Protein 6WMD (pdb70)

Nearest PDB structures (foldseek):
  6wme-assembly1_A-3  TM=9.997E-01  e=4.427E-39  Homo sapiens
  4dxt-assembly1_A  TM=9.445E-01  e=7.390E-36  Homo sapiens
  6r15-assembly1_A  TM=9.661E-01  e=8.159E-31  Homo sapiens
  5ed8-assembly1_A  TM=8.140E-01  e=4.290E-32  Mus musculus
  5ywz-assembly1_A  TM=8.096E-01  e=8.181E-28  Mus musculus

B-factor: mean 30.27, std 17.12, range [12.22, 105.76]

Radius of gyration: 19.41 Å; Cα contacts (8 Å, |Δi|>4): 491; chains: 2; bounding box: 52×45×64 Å

Organism: Homo sapiens (NCBI:txid9606)

Sequence (213 aa):
GVTEEQVHHIVKQALQQRYSEDRIGLADYALESGGASVISTRCSETYETKTALLSSLFGIPLWYHSSQSPRVVILQPPDDVHPGNNCWAFQGPQGFAVVRLSARIRPTAVTLEHVPKALSSPNSTISSAPKDFAIFGFDEDLQQEGTLLGKFTYDQDGEPIQTFHFQAPTMATYQVVELRILTNWGHPEYTCIYRFRVHGEPAHPRTPYLVLLSYVNGLPPV

InterPro domains:
  IPR012919 SUN domain [PF07738] (582-714)
  IPR012919 SUN domain [PS51469] (555-7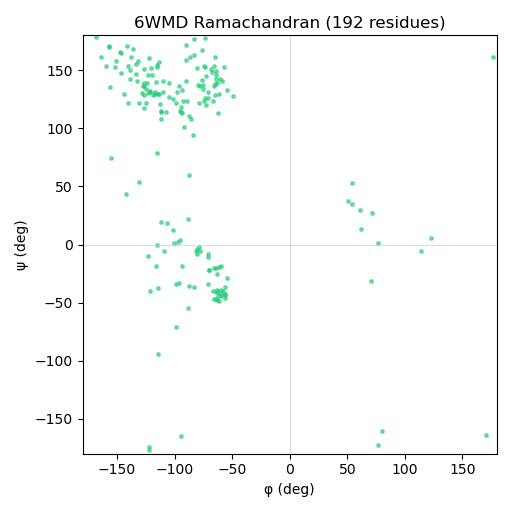16)
  IPR040994 SUN coiled coil domain 2 [PF18580] (481-538)
  IPR045119 SUN domain-containing protein 1-5 [PTHR12911] (1-715)

Secondary structure (DSSP, 8-state):
---HHHHHHHHHHHHHHHHTTTT----TT-GGGT-EE-GGGSPPPP--S-EEEEETTEEEEE----GGGGGSS---TT-SEEEESS-EEEEEEEEEEEEEEEEEEE---GGGSGGG--TTSB-EEEEEEESSSS-S--EEEEEEE--TTS-SEEEEE-SS--S--EEEEEEEE--BSS-SSEEEE-EEEEEEEE--/------EEEE-SSPPP-

Solvent-accessible surface area: 12333 Å² total; per-residue (Å²): 133,104,69,124,125,90,68,118,98,108,76,153,91,62,114,96,124,127,87,68,56,112,29,31,68,68,20,34,0,39,40,105,54,43,3,49,20,30,90,133,50,17,18,164,39,54,97,32,98,2,4,35,24,18,45,106,70,101,86,67,148,86,83,50,46,50,18,130,23,0,0,53,93,80,40,106,63,17,44,5,2,4,2,124,5,53,108,4,83,1,4,0,96,0,38,35,106,0,52,6,34,1,0,0,0,17,3,4,43,75,94,114,16,110,141,66,87,11,39,4,0,1,61,37,1,2,1,28,0,8,80,98,53,164,65,93,148,29,66,83,41,13,136,40,61,3,68,50,102,38,129,45,32,24,46,32,120,16,184,80,38,94,155,43,56,8,36,4,0,12,2,87,3,64,48,16,61,54,40,110,87,27,0,0,1,1,5,0,3,0,4,18,91,62,96,240,169,169,91,84,157,106,78,85,50,119,83,95,50,153,32,20,48

GO terms:
  GO:0005635 nuclear envelope (C, IDA)
  GO:0005521 lamin binding (F, IDA)
  GO:0034993 meiotic nuclear membrane microtubule tethering complex (C, IDA)
  GO:0090292 nuclear matrix anchoring at nuclear membrane (P, IDA)
  GO:0005635 nuclear envelope (C, EXP)
  GO:0005637 nuclear inner membrane (C, EXP)
  GO:0010008 endosome membrane (C, EXP)
  GO:0005515 protein binding (F, IPI)
  GO:0042802 identical protein binding (F, IPI)
  GO:0031965 nuclear membrane (C, IDA)
  GO:0140444 cytoskeleton-nuclear membrane anchor activity (F, IDA)
  GO:0008017 microtubule binding (F, TAS)
  GO:0005635 nuclear envelope (C, TAS)
  GO:0007052 mitotic spindle organization (P, TAS)
  GO:0007097 nuclear migration (P, TAS)

Foldseek 3Di:
DDDPVVVVVVVVVCVVCCVCLNHVFDFQCAVVLAKDWPQVQWADFDDDQDQWDDDPNHTDGHDAAGCNQQNYSDADPRSWTKHWAQKIKTKMQTRAKFQWWKKKFFHDALVRDVVSDDQLEFFKKWKWFDQDDPDDDTDTQDIDTDDNPDDRMDMGTRPDGDPRIGRMMMIIGDGTNHDNTIHTTRYMGIGGGGDD/DDDDDDDDDDDDDDDDD

Structure (mmCIF, N/CA/C/O backbone):
data_6WMD
#
_entry.id   6WMD
#
_cell.length_a   80.757
_cell.length_b   80.757
_cell.length_c   173.909
_cell.angle_alpha   90.000
_cell.angle_beta   90.000
_cell.angle_gamma   120.000
#
_symmetry.space_group_name_H-M   'P 63 2 2'
#
loop_
_entity.id
_entity.type
_entity.pdbx_description
1 polymer 'SUN domain-containing protein 2'
2 polymer Nesprin-4
3 non-polymer 'MAGNESIUM ION'
4 water water
#
loop_
_atom_site.group_PDB
_atom_site.id
_atom_site.type_symbol
_atom_site.label_atom_id
_atom_site.label_alt_id
_atom_site.label_comp_id
_atom_site.label_asym_id
_atom_site.label_entity_id
_atom_site.label_seq_id
_atom_site.pdbx_PDB_ins_code
_atom_site.Cartn_x
_atom_site.Cartn_y
_atom_site.Cartn_z
_atom_site.occupancy
_atom_site.B_iso_or_equiv
_atom_site.auth_seq_id
_atom_site.auth_comp_id
_atom_site.auth_asym_id
_atom_site.auth_atom_id
_atom_site.pdbx_PDB_model_num
ATOM 1 N N . GLY A 1 7 ? -2.59857 94.17031 -25.49219 1.000 61.77441 522 GLY A N 1
ATOM 2 C CA . GLY A 1 7 ? -2.95845 93.82354 -24.12957 1.000 59.32553 522 GLY A CA 1
ATOM 3 C C . GLY A 1 7 ? -3.08963 95.02325 -23.21076 1.000 55.48140 522 GLY A C 1
ATOM 4 O O . GLY A 1 7 ? -3.89233 95.92276 -23.45635 1.000 67.57468 522 GLY A O 1
ATOM 5 N N . VAL A 1 8 ? -2.29861 95.03308 -22.14231 1.000 47.91911 523 VAL A N 1
ATOM 6 C CA . VAL A 1 8 ? -2.30451 96.11820 -21.17209 1.000 42.53154 523 VAL A CA 1
ATOM 7 C C . VAL A 1 8 ? -0.95569 96.81585 -21.21085 1.000 51.83600 523 VAL A C 1
ATOM 8 O O . VAL A 1 8 ? 0.07002 96.21472 -21.54616 1.000 57.64661 523 VAL A O 1
ATOM 12 N N . THR A 1 9 ? -0.96071 98.09277 -20.85462 1.000 39.86569 524 THR A N 1
ATOM 13 C CA . THR A 1 9 ? 0.27381 98.85215 -20.77611 1.000 45.97141 524 THR A CA 1
ATOM 14 C C . THR A 1 9 ? 0.90921 98.68227 -19.39982 1.000 36.96518 524 THR A C 1
ATOM 15 O O . THR A 1 9 ? 0.25871 98.28057 -18.42993 1.000 34.38389 524 THR A O 1
ATOM 19 N N . GLU A 1 10 ? 2.20646 98.98861 -19.32865 1.000 39.50704 525 GLU A N 1
ATOM 20 C CA . GLU A 1 10 ? 2.90309 98.96792 -18.04624 1.000 40.78502 525 GLU A CA 1
ATOM 21 C C . GLU A 1 10 ? 2.23874 99.90340 -17.04570 1.000 34.90008 525 GLU A C 1
ATOM 22 O O . GLU A 1 10 ? 2.11031 99.56949 -15.86080 1.000 31.45465 525 GLU A O 1
ATOM 28 N N . GLU A 1 11 ? 1.80110 101.07556 -17.50842 1.000 38.04079 526 GLU A N 1
ATOM 29 C CA . GLU A 1 11 ? 1.12684 102.02054 -16.62497 1.000 36.19887 526 GLU A CA 1
ATOM 30 C C . GLU A 1 11 ? -0.15748 101.42609 -16.06582 1.000 33.86229 526 GLU A C 1
ATOM 31 O O . GLU A 1 11 ? -0.46770 101.60152 -14.87980 1.000 32.51401 526 GLU A O 1
ATOM 37 N N . GLN A 1 12 ? -0.91004 100.70645 -16.90222 1.000 34.34928 527 GLN A N 1
ATOM 38 C CA . GLN A 1 12 ? -2.12112 100.04340 -16.42885 1.000 35.70602 527 GLN A CA 1
ATOM 39 C C . GLN A 1 12 ? -1.80389 98.99115 -15.37220 1.000 30.55611 527 GLN A C 1
ATOM 40 O O . GLN A 1 12 ? -2.54144 98.85115 -14.38958 1.000 27.82924 527 GLN A O 1
ATOM 46 N N . VAL A 1 13 ? -0.71072 98.24086 -15.54797 1.000 28.74282 528 VAL A N 1
ATOM 47 C CA . VAL A 1 13 ? -0.33757 97.24545 -14.54053 1.000 26.12841 528 VAL A CA 1
ATOM 48 C C . VAL A 1 13 ? -0.02321 97.92064 -13.21275 1.000 24.61697 528 VAL A C 1
ATOM 49 O O . VAL A 1 13 ? -0.48837 97.48967 -12.15497 1.000 22.68605 528 VAL A O 1
ATOM 53 N N . HIS A 1 14 ? 0.78645 98.98170 -13.24475 1.000 25.93448 529 HIS A N 1
ATOM 54 C CA . HIS A 1 14 ? 1.12470 99.67431 -12.00390 1.000 28.34388 529 HIS A CA 1
ATOM 55 C C . HIS A 1 14 ? -0.12491 100.19979 -11.31861 1.000 26.77126 529 HIS A C 1
ATOM 56 O O . HIS A 1 14 ? -0.24037 100.13890 -10.08697 1.000 24.52732 529 HIS A O 1
ATOM 63 N N . HIS A 1 15 ? -1.07983 100.69983 -12.10744 1.000 27.01314 530 HIS A N 1
ATOM 64 C CA . HIS A 1 15 ? -2.32340 101.22022 -11.55329 1.000 26.49667 530 HIS A CA 1
ATOM 65 C C . HIS A 1 15 ? -3.12599 100.11600 -10.87233 1.000 25.51084 530 HIS A C 1
ATOM 66 O O . HIS A 1 15 ? -3.62314 100.29378 -9.75466 1.000 25.04629 530 HIS A O 1
ATOM 73 N N . ILE A 1 16 ? -3.27150 98.96638 -11.53914 1.000 23.88425 531 ILE A N 1
ATOM 74 C CA . ILE A 1 16 ? -4.01253 97.84530 -10.96234 1.000 22.48492 531 ILE A CA 1
ATOM 75 C C . ILE A 1 16 ? -3.37413 97.39856 -9.65062 1.000 20.46675 531 ILE A C 1
ATOM 76 O O . ILE A 1 16 ? -4.06162 97.15400 -8.65027 1.000 20.43155 531 ILE A O 1
ATOM 81 N N . VAL A 1 17 ? -2.04523 97.29172 -9.63806 1.000 19.51291 532 VAL A N 1
ATOM 82 C CA . VAL A 1 17 ? -1.33203 96.83716 -8.44779 1.000 18.54605 532 VAL A CA 1
ATOM 83 C C . VAL A 1 17 ? -1.48902 97.84177 -7.31416 1.000 19.44545 532 VAL A C 1
ATOM 84 O O . VAL A 1 17 ? -1.77896 97.46943 -6.16694 1.000 18.77040 532 VAL A O 1
ATOM 88 N N . LYS A 1 18 ? -1.28794 99.12882 -7.61865 1.000 19.13039 533 LYS A N 1
ATOM 89 C CA . LYS A 1 18 ? -1.41205 100.17541 -6.61088 1.000 20.15057 533 LYS A CA 1
ATOM 90 C C . LYS A 1 18 ? -2.78160 100.13742 -5.95306 1.000 23.76332 533 LYS A C 1
ATOM 91 O O . LYS A 1 18 ? -2.89527 100.19822 -4.72525 1.000 22.34574 533 LYS A O 1
ATOM 97 N N . GLN A 1 19 ? -3.83737 100.01673 -6.75594 1.000 20.05577 534 GLN A N 1
ATOM 98 C CA . GLN A 1 19 ? -5.18619 100.04122 -6.19989 1.000 20.66323 534 GLN A CA 1
ATOM 99 C C . GLN A 1 19 ? -5.50396 98.77972 -5.40675 1.000 20.96274 534 GLN A C 1
ATOM 100 O O . GLN A 1 19 ? -6.22215 98.84571 -4.39848 1.000 22.52085 534 GLN A O 1
ATOM 106 N N . ALA A 1 20 ? -4.97158 97.63089 -5.82109 1.000 18.06032 535 ALA A N 1
ATOM 107 C CA . ALA A 1 20 ? -5.18451 96.41508 -5.04623 1.000 17.67525 535 ALA A CA 1
ATOM 108 C C . ALA A 1 20 ? -4.49443 96.49821 -3.68920 1.000 17.29774 535 ALA A C 1
ATOM 109 O O . ALA A 1 20 ? -5.04387 96.04455 -2.67890 1.000 17.27763 535 ALA A O 1
ATOM 111 N N . LEU A 1 21 ? -3.28902 97.06697 -3.64593 1.000 17.37142 536 LEU A N 1
ATOM 112 C CA . LEU A 1 21 ? -2.59698 97.22279 -2.36972 1.000 16.34121 536 LEU A CA 1
ATOM 113 C C . LEU A 1 21 ? -3.25333 98.28780 -1.50005 1.000 19.80373 536 LEU A C 1
ATOM 114 O O . LEU A 1 21 ? -3.24731 98.16160 -0.26292 1.000 18.55672 536 LEU A O 1
ATOM 119 N N A GLN A 1 22 ? -3.79241 99.35221 -2.10696 0.542 18.82936 537 GLN A N 1
ATOM 120 N N B GLN A 1 22 ? -3.82996 99.32240 -2.11731 0.458 18.19105 537 GLN A N 1
ATOM 121 C CA A GLN A 1 22 ? -4.57384 100.31757 -1.33564 0.542 19.45355 537 GLN A CA 1
ATOM 122 C CA B GLN A 1 22 ? -4.55317 100.33242 -1.35100 0.458 19.85316 537 GLN A CA 1
ATOM 123 C C A GLN A 1 22 ? -5.71636 99.61803 -0.62165 0.542 21.32219 537 GLN A C 1
ATOM 124 C C B GLN A 1 22 ? -5.77959 99.72919 -0.66993 0.458 24.58903 537 GLN A C 1
ATOM 125 O O A GLN A 1 22 ? -5.88717 99.74993 0.59964 0.542 17.79065 537 GLN A O 1
ATOM 126 O O B GLN A 1 22 ? -6.05819 100.02571 0.49948 0.458 25.69846 537 GLN A O 1
ATOM 137 N N . ARG A 1 23 ? -6.50729 98.85495 -1.37267 1.000 19.00018 538 ARG A N 1
ATOM 138 C CA . ARG A 1 23 ? -7.64238 98.17218 -0.76650 1.000 20.49414 538 ARG A CA 1
ATOM 139 C C . ARG A 1 23 ? -7.17981 97.19955 0.31577 1.000 18.04386 538 ARG A C 1
ATOM 140 O O . ARG A 1 23 ? -7.77896 97.12690 1.39946 1.000 19.15958 538 ARG A O 1
ATOM 148 N N . TYR A 1 24 ? -6.10005 96.45910 0.04935 1.000 16.07987 539 TYR A N 1
ATOM 149 C CA . TYR A 1 24 ? -5.55453 95.53718 1.04112 1.000 14.50595 539 TYR A CA 1
ATOM 150 C C . TYR A 1 24 ? -5.22874 96.26798 2.33486 1.000 16.16886 539 TYR A C 1
ATOM 151 O O . TYR A 1 24 ? -5.56758 95.79142 3.43298 1.000 15.91854 539 TYR A O 1
ATOM 160 N N . SER A 1 25 ? -4.61897 97.45607 2.22164 1.000 15.52487 540 SER A N 1
ATOM 161 C CA . SER A 1 25 ? -4.20733 98.22192 3.39104 1.000 15.81425 540 SER A CA 1
ATOM 162 C C . SER A 1 25 ? -5.37879 98.78881 4.17419 1.000 17.12945 540 SER A C 1
ATOM 163 O O . SER A 1 25 ? -5.20614 99.11184 5.35370 1.000 19.57080 540 SER A O 1
ATOM 166 N N . GLU A 1 26 ? -6.54785 98.94400 3.55229 1.000 15.42561 541 GLU A N 1
ATOM 167 C CA . GLU A 1 26 ? -7.72068 99.50880 4.22785 1.000 15.33420 541 GLU A CA 1
ATOM 168 C C . GLU A 1 26 ? -8.50965 98.40695 4.93910 1.000 14.01703 541 GLU A C 1
ATOM 169 O O . GLU A 1 26 ? -9.67352 98.15239 4.66010 1.000 14.48758 541 GLU A O 1
ATOM 175 N N . ASP A 1 27 ? -7.83798 97.72982 5.87508 1.000 15.60304 542 ASP A N 1
ATOM 176 C CA . ASP A 1 27 ? -8.47315 96.65077 6.62992 1.000 14.37149 542 ASP A CA 1
ATOM 177 C C . ASP A 1 27 ? -9.06120 95.61556 5.67339 1.000 14.22721 542 ASP A C 1
ATOM 178 O O . ASP A 1 27 ? -10.11771 95.04082 5.93035 1.000 15.10584 542 ASP A O 1
ATOM 183 N N . ARG A 1 28 ? -8.36876 95.40896 4.54510 1.000 14.16041 543 ARG A N 1
ATOM 184 C CA . ARG A 1 28 ? -8.67538 94.43951 3.48940 1.000 14.51143 543 ARG A CA 1
ATOM 185 C C . ARG A 1 28 ? -9.90330 94.73964 2.63940 1.000 16.34779 543 ARG A C 1
ATOM 186 O O . ARG A 1 28 ? -9.91719 94.36734 1.45636 1.000 17.56411 543 ARG A O 1
ATOM 194 N N . ILE A 1 29 ? -10.92257 95.38285 3.21480 1.000 14.89539 544 ILE A N 1
ATOM 195 C CA . ILE A 1 29 ? -12.22383 95.52361 2.56523 1.000 16.296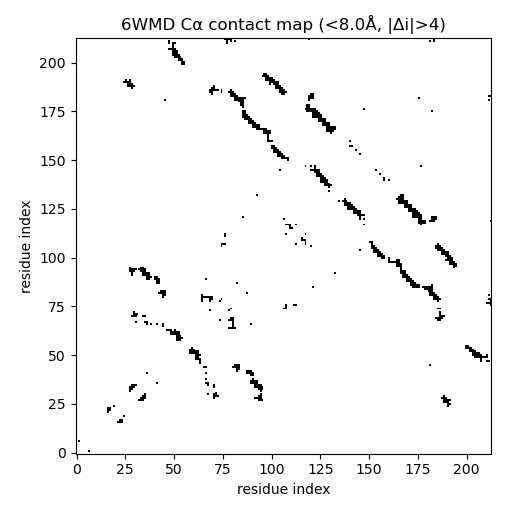70 544 ILE A CA 1
ATOM 196 C C . ILE A 1 29 ? -12.67305 96.96563 2.39599 1.000 16.99885 544 ILE A C 1
ATOM 197 O O . ILE A 1 29 ? -13.68145 97.20333 1.71028 1.000 17.54582 544 ILE A O 1
ATOM 202 N N . GLY A 1 30 ? -11.99783 97.93545 3.00507 1.000 15.83075 545 GLY A N 1
ATOM 203 C CA . GLY A 1 30 ? -12.31757 99.32498 2.72020 1.000 16.36333 545 GLY A CA 1
ATOM 204 C C . GLY A 1 30 ? -13.63141 99.82538 3.27693 1.000 14.87735 545 GLY A C 1
ATOM 205 O O . GLY A 1 30 ? -14.22209 100.74720 2.70016 1.000 18.59480 545 GLY A O 1
ATOM 206 N N . LEU A 1 31 ? -14.11109 99.24364 4.37924 1.000 15.97951 546 LEU A N 1
ATOM 207 C CA . LEU A 1 31 ? -15.35606 99.65574 5.02161 1.000 15.47652 546 LEU A CA 1
ATOM 208 C C . LEU A 1 31 ? -15.09364 99.92360 6.49522 1.000 16.25454 546 LEU A C 1
ATOM 209 O O . LEU A 1 31 ? -14.42973 99.12476 7.16516 1.000 17.67691 546 LEU A O 1
ATOM 214 N N . ALA A 1 32 ? -15.64523 101.01816 7.01166 1.000 15.78016 547 ALA A N 1
ATOM 215 C CA . ALA A 1 32 ? -15.49929 101.30169 8.43381 1.000 14.73167 547 ALA A CA 1
ATOM 216 C C . ALA A 1 32 ? -16.18228 100.22146 9.25939 1.000 14.85152 547 ALA A C 1
ATOM 217 O O . ALA A 1 32 ? -17.23353 99.69207 8.87765 1.000 15.34764 547 ALA A O 1
ATOM 219 N N . ASP A 1 33 ? -15.55858 99.87591 10.38303 1.000 13.69404 548 ASP A N 1
ATOM 220 C CA . ASP A 1 33 ? -16.03412 98.80191 11.24953 1.000 13.82995 548 ASP A CA 1
ATOM 221 C C . ASP A 1 33 ? -16.52305 99.40136 12.56429 1.000 15.63954 548 ASP A C 1
ATOM 222 O O . ASP A 1 33 ? -15.71317 99.80971 13.41353 1.000 17.77238 548 ASP A O 1
ATOM 227 N N . TYR A 1 34 ? -17.84788 99.39684 12.75596 1.000 13.63508 549 TYR A N 1
ATOM 228 C CA . TYR A 1 34 ? -18.44954 99.92946 13.97441 1.000 15.07681 549 TYR A CA 1
ATOM 229 C C . TYR A 1 34 ? -18.38677 98.94238 15.13116 1.000 15.57623 549 TYR A C 1
ATOM 230 O O . TYR A 1 34 ? -18.77630 99.29081 16.25288 1.000 16.95959 549 TYR A O 1
ATOM 239 N N . ALA A 1 35 ? -17.89043 97.73144 14.88958 1.000 13.74744 550 ALA A N 1
ATOM 240 C CA . ALA A 1 35 ? -17.66111 96.75515 15.94590 1.000 13.70942 550 ALA A CA 1
ATOM 241 C C . ALA A 1 35 ? -16.20195 96.68270 16.38428 1.000 15.53763 550 ALA A C 1
ATOM 242 O O . ALA A 1 35 ? -15.88845 95.90367 17.28842 1.000 17.75482 550 ALA A O 1
ATOM 244 N N . LEU A 1 36 ? -15.31278 97.49186 15.80950 1.000 15.09481 551 LEU A N 1
ATOM 245 C CA . LEU A 1 36 ? -13.90930 97.44750 16.20920 1.000 14.79864 551 LEU A CA 1
ATOM 246 C C . LEU A 1 36 ? -13.73703 98.03694 17.61128 1.000 15.75225 551 LEU A C 1
ATOM 247 O O . LEU A 1 36 ? -14.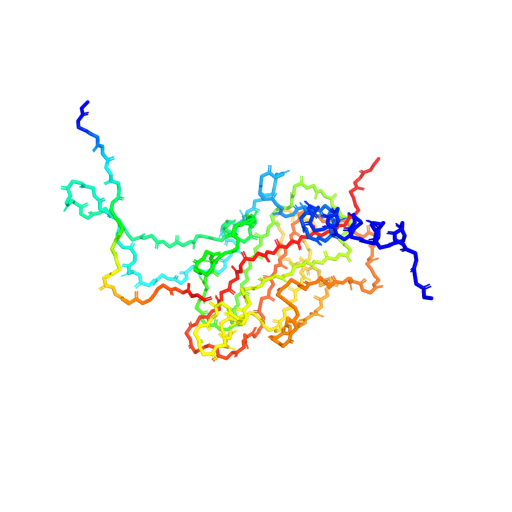13886 99.17959 17.87831 1.000 15.95895 551 LEU A O 1
ATOM 252 N N . GLU A 1 37 ? -13.11012 97.26150 18.50581 1.000 14.86001 552 GLU A N 1
ATOM 253 C CA . GLU A 1 37 ? -13.01718 97.68284 19.90445 1.000 14.86575 552 GLU A CA 1
ATOM 254 C C . GLU A 1 37 ? -12.22627 98.97803 20.05681 1.000 15.46653 552 GLU A C 1
ATOM 255 O O . GLU A 1 37 ? -12.64154 99.88534 20.79336 1.000 16.77515 552 GLU A O 1
ATOM 261 N N . SER A 1 38 ? -11.09057 99.09761 19.36533 1.000 15.59044 553 SER A N 1
ATOM 262 C CA . SER A 1 38 ? -10.28760 100.30898 19.49368 1.000 14.73969 553 SER A CA 1
ATOM 263 C C . SER A 1 38 ? -11.01719 101.55524 19.00297 1.000 14.67530 553 SER A C 1
ATOM 264 O O . SER A 1 38 ? -10.71487 102.66137 19.46826 1.000 16.51513 553 SER A O 1
ATOM 267 N N . GLY A 1 39 ? -11.98114 101.40209 18.09357 1.000 15.38321 554 GLY A N 1
ATOM 268 C CA . GLY A 1 39 ? -12.78770 102.51905 17.62913 1.000 16.22969 554 GLY A CA 1
ATOM 269 C C . GLY A 1 39 ? -13.93581 102.90204 18.53862 1.000 16.13590 554 GLY A C 1
ATOM 270 O O . GLY A 1 39 ? -14.62851 103.88358 18.25351 1.000 17.33333 554 GLY A O 1
ATOM 271 N N . GLY A 1 40 ? -14.17054 102.12792 19.59911 1.000 16.26466 555 GLY A N 1
ATOM 272 C CA . GLY A 1 40 ? -15.20844 102.45355 20.55920 1.000 16.34428 555 GLY A CA 1
ATOM 273 C C . GLY A 1 40 ? -16.27950 101.40156 20.79091 1.000 14.56948 555 GLY A C 1
ATOM 274 O O . GLY A 1 40 ? -17.24229 101.67510 21.51169 1.000 17.17821 555 GLY A O 1
ATOM 275 N N . ALA A 1 41 ? -16.14470 100.21750 20.19201 1.000 15.98147 556 ALA A N 1
ATOM 276 C CA . ALA A 1 41 ? -17.10489 99.13827 20.40301 1.000 15.91920 556 ALA A CA 1
ATOM 277 C C . ALA A 1 41 ? -16.68857 98.27464 21.58992 1.000 16.19305 556 ALA A C 1
ATOM 278 O O . ALA A 1 41 ? -15.52204 98.24520 21.98640 1.000 18.58125 556 ALA A O 1
ATOM 280 N N . SER A 1 42 ? -17.65724 97.55724 22.15939 1.000 18.10693 557 SER A N 1
ATOM 281 C CA . SER A 1 42 ? -17.31858 96.65286 23.24980 1.000 19.73536 557 SER A CA 1
ATOM 282 C C . SER A 1 42 ? -18.29016 95.48347 23.29512 1.000 20.45311 557 SER A C 1
ATOM 283 O O . SER A 1 42 ? -19.43737 95.59088 22.86533 1.000 21.94773 557 SER A O 1
ATOM 286 N N . VAL A 1 43 ? -17.81295 94.36320 23.81437 1.000 20.34796 558 VAL A N 1
ATOM 287 C CA . VAL A 1 43 ? -18.66940 93.21005 24.05485 1.000 22.47696 558 VAL A CA 1
ATOM 288 C C . VAL A 1 43 ? -19.51445 93.47698 25.29404 1.000 23.21939 558 VAL A C 1
ATOM 289 O O . VAL A 1 43 ? -19.04789 94.07578 26.27346 1.000 25.10343 558 VAL A O 1
ATOM 293 N N . ILE A 1 44 ? -20.77227 93.04675 25.26333 1.000 20.22643 559 ILE A N 1
ATOM 294 C CA . ILE A 1 44 ? -21.59964 93.03796 26.46746 1.000 22.75624 559 ILE A CA 1
ATOM 295 C C . ILE A 1 44 ? -21.42673 91.65815 27.09907 1.000 26.23102 559 ILE A C 1
ATOM 296 O O . ILE A 1 44 ? -22.02896 90.67477 26.65668 1.000 24.57858 559 ILE A O 1
ATOM 301 N N . SER A 1 45 ? -20.58520 91.59480 28.14020 1.000 27.25866 560 SER A N 1
ATOM 302 C CA . SER A 1 45 ? -20.05928 90.31946 28.62736 1.000 31.69588 560 SER A CA 1
ATOM 303 C C . SER A 1 45 ? -21.16845 89.37982 29.08219 1.000 33.22531 560 SER A C 1
ATOM 304 O O . SER A 1 45 ? -21.13066 88.17784 28.78881 1.000 32.68835 560 SER A O 1
ATOM 307 N N . THR A 1 46 ? -22.16688 89.90600 29.79245 1.000 29.96980 561 THR A N 1
ATOM 308 C CA . THR A 1 46 ? -23.23760 89.05905 30.30479 1.000 31.61451 561 THR A CA 1
ATOM 309 C C . THR A 1 46 ? -24.17091 88.55121 29.21616 1.000 28.77433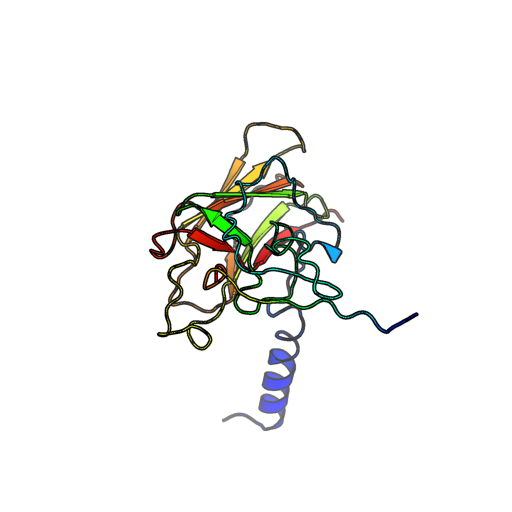 561 THR A C 1
ATOM 310 O O . THR A 1 46 ? -25.03255 87.71373 29.50710 1.000 32.84770 561 THR A O 1
ATOM 314 N N . ARG A 1 47 ? -24.03219 89.03137 27.98159 1.000 25.54030 562 ARG A N 1
ATOM 315 C CA . ARG A 1 47 ? -24.93544 88.66216 26.90096 1.000 28.61411 562 ARG A CA 1
ATOM 316 C C . ARG A 1 47 ? -24.24949 87.80692 25.84496 1.000 29.83879 562 ARG A C 1
ATOM 317 O O . ARG A 1 47 ? -24.74079 87.70375 24.71590 1.000 35.25940 562 ARG A O 1
ATOM 325 N N . CYS A 1 48 ? -23.12930 87.18736 26.19820 1.000 24.42145 563 CYS A N 1
ATOM 326 C CA . CYS A 1 48 ? -22.37628 86.31448 25.31494 1.000 22.86380 563 CYS A CA 1
ATOM 327 C C . CYS A 1 48 ? -22.44231 84.89358 25.86230 1.000 25.63364 563 CYS A C 1
ATOM 328 O O . CYS A 1 48 ? -22.67064 84.67770 27.05405 1.000 28.31268 563 CYS A O 1
ATOM 331 N N . SER A 1 49 ? -22.24063 83.91933 24.97959 1.000 24.79893 564 SER A N 1
ATOM 332 C CA . SER A 1 49 ? -22.09773 82.53468 25.40732 1.000 23.66379 564 SER A CA 1
ATOM 333 C C . SER A 1 49 ? -20.94614 82.39758 26.39762 1.000 23.82747 564 SER A C 1
ATOM 334 O O . SER A 1 49 ? -19.98340 83.17173 26.36901 1.000 24.34394 564 SER A O 1
ATOM 337 N N . GLU A 1 50 ? -21.04000 81.38951 27.26432 1.000 24.50089 565 GLU A N 1
ATOM 338 C CA . GLU A 1 50 ? -19.90717 81.04240 28.11382 1.000 26.65241 565 GLU A CA 1
ATOM 339 C C . GLU A 1 50 ? -18.70324 80.69112 27.24835 1.000 27.68537 565 GLU A C 1
ATOM 340 O O . GLU A 1 50 ? -18.83379 80.04105 26.20724 1.000 26.34722 565 GLU A O 1
ATOM 346 N N . THR A 1 51 ? -17.52327 81.11893 27.68382 1.000 25.96746 566 THR A N 1
ATOM 347 C CA . THR A 1 51 ? -16.30088 80.79241 26.96694 1.000 24.59683 566 THR A CA 1
ATOM 348 C C . THR A 1 51 ? -15.91659 79.34267 27.23159 1.000 23.95044 566 THR A C 1
ATOM 349 O O . THR A 1 51 ? -15.93876 78.87651 28.37192 1.000 27.53614 566 THR A O 1
ATOM 353 N N . TYR A 1 52 ? -15.57336 78.62896 26.16369 1.000 25.09326 567 TYR A N 1
ATOM 354 C CA . TYR A 1 52 ? -15.04000 77.27833 26.28752 1.000 27.12790 567 TYR A CA 1
ATOM 355 C C . TYR A 1 52 ? -13.61325 77.38162 26.82033 1.000 31.66531 567 TYR A C 1
ATOM 356 O O . TYR A 1 52 ? -12.76252 78.01023 26.18426 1.000 55.44417 567 TYR A O 1
ATOM 365 N N . GLU A 1 53 ? -13.33256 76.79282 27.96984 1.000 45.08893 568 GLU A N 1
ATOM 366 C CA . GLU A 1 53 ? -11.98084 76.83587 28.51399 1.000 50.09318 568 GLU A CA 1
ATOM 367 C C . GLU A 1 53 ? -11.37719 75.44102 28.54225 1.000 41.85029 568 GLU A C 1
ATOM 368 O O . GLU A 1 53 ? -12.00692 74.49507 29.02267 1.000 37.99414 568 GLU A O 1
ATOM 374 N N . THR A 1 54 ? -10.16818 75.32190 27.99423 1.000 49.98170 569 THR A N 1
ATOM 375 C CA . THR A 1 54 ? -9.47913 74.04686 27.87402 1.000 49.42561 569 THR A CA 1
ATOM 376 C C . THR A 1 54 ? -8.54833 73.76183 29.04176 1.000 46.75868 569 THR A C 1
ATOM 377 O O . THR A 1 54 ? -8.16743 72.60273 29.23775 1.000 47.37465 569 THR A O 1
ATOM 381 N N . LYS A 1 55 ? -8.16766 74.78431 29.80570 1.000 36.21106 570 LYS A N 1
ATOM 382 C CA . LYS A 1 55 ? -7.17805 74.64293 30.87168 1.000 29.79146 570 LYS A CA 1
ATOM 383 C C . LYS A 1 55 ? -5.88427 74.02605 30.34526 1.000 31.53545 570 LYS A C 1
ATOM 384 O O . LYS A 1 55 ? -5.37389 73.03495 30.87401 1.000 36.37008 570 LYS A O 1
ATOM 390 N N . THR A 1 56 ? -5.34653 74.62250 29.28428 1.000 28.38151 571 THR A N 1
ATOM 391 C CA . THR A 1 56 ? -4.09748 74.11787 28.73000 1.000 30.62291 571 THR A CA 1
ATOM 392 C C . THR A 1 56 ? -2.97287 75.14106 28.69194 1.000 25.20456 571 THR A C 1
ATOM 393 O O . THR A 1 56 ? -1.83001 74.79006 28.98451 1.000 26.69155 571 THR A O 1
ATOM 397 N N . ALA A 1 57 ? -3.26101 76.39829 28.35966 1.000 26.93688 572 ALA A N 1
ATOM 398 C CA . ALA A 1 57 ? -2.21271 77.40960 28.19865 1.000 25.18311 572 ALA A CA 1
ATOM 399 C C . ALA A 1 57 ? -1.88618 77.98601 29.57078 1.000 25.26890 572 ALA A C 1
ATOM 400 O O . ALA A 1 57 ? -2.52565 78.92792 30.04299 1.000 30.08676 572 ALA A O 1
ATOM 402 N N . LEU A 1 58 ? -0.87175 77.41847 30.22054 1.000 25.97358 573 LEU A N 1
ATOM 403 C CA . LEU A 1 58 ? -0.52133 77.79512 31.58514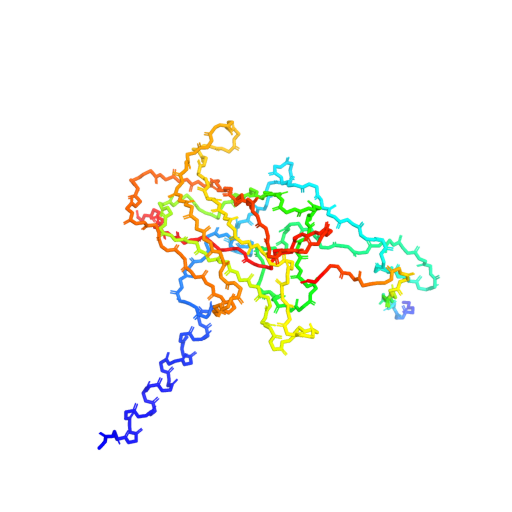 1.000 27.41974 573 LEU A CA 1
ATOM 404 C C . LEU A 1 58 ? 0.54159 78.88714 31.55554 1.000 30.52523 573 LEU A C 1
ATOM 405 O O . LEU A 1 58 ? 1.60888 78.70792 30.95695 1.000 29.96698 573 LEU A O 1
ATOM 410 N N . LEU A 1 59 ? 0.25109 80.01518 32.19709 1.000 28.98909 574 LEU A N 1
ATOM 411 C CA . LEU A 1 59 ? 1.22013 81.08819 32.35125 1.000 29.01901 574 LEU A CA 1
ATOM 412 C C . LEU A 1 59 ? 1.89844 80.95474 33.70369 1.000 29.31269 574 LEU A C 1
ATOM 413 O O . LEU A 1 59 ? 1.24405 80.68198 34.71390 1.000 31.31848 574 LEU A O 1
ATOM 418 N N . SER A 1 60 ? 3.21335 81.13316 33.71556 1.000 29.81182 575 SER A N 1
ATOM 419 C CA A SER A 1 60 ? 3.97770 81.03203 34.94629 0.559 33.17419 575 SER A CA 1
ATOM 420 C CA B SER A 1 60 ? 4.00528 81.00906 34.92849 0.441 33.37480 575 SER A CA 1
ATOM 421 C C . SER A 1 60 ? 4.98349 82.16974 35.02044 1.000 32.77293 575 SER A C 1
ATOM 422 O O . SER A 1 60 ? 5.33631 82.79094 34.01558 1.000 34.94109 575 SER A O 1
ATOM 427 N N . LEU A 1 61 ? 5.42131 82.44845 36.24951 1.000 37.84197 576 LEU A N 1
ATOM 428 C CA . LEU A 1 61 ? 6.39278 83.49596 36.52330 1.000 47.45665 576 LEU A CA 1
ATOM 429 C C . LEU A 1 61 ? 7.29068 83.01344 37.65039 1.000 42.59372 576 LEU A C 1
ATOM 430 O O . LEU A 1 61 ? 6.79450 82.54717 38.68029 1.000 44.53133 576 LEU A O 1
ATOM 435 N N . PHE A 1 62 ? 8.60605 83.09996 37.44182 1.000 47.35191 577 PHE A N 1
ATOM 436 C CA . PHE A 1 62 ? 9.59157 82.60033 38.40761 1.000 53.68485 577 PHE A CA 1
ATOM 437 C C . PHE A 1 62 ? 9.28693 81.16407 38.82904 1.000 55.95859 577 PHE A C 1
ATOM 438 O O . PHE A 1 62 ? 9.45828 80.78349 39.98802 1.000 60.67898 577 PHE A O 1
ATOM 446 N N . GLY A 1 63 ? 8.81263 80.36219 37.87876 1.000 57.44266 578 GLY A N 1
ATOM 447 C CA . GLY A 1 63 ? 8.44850 78.99061 38.15458 1.000 51.66885 578 GLY A CA 1
ATOM 448 C C . GLY A 1 63 ? 7.12636 78.79904 38.86532 1.000 51.07344 578 GLY A C 1
ATOM 449 O O . GLY A 1 63 ? 6.75890 77.65217 39.14907 1.000 59.70103 578 GLY A O 1
ATOM 450 N N . ILE A 1 64 ? 6.39840 79.87002 39.15853 1.000 46.36716 579 ILE A N 1
ATOM 451 C CA . ILE A 1 64 ? 5.12316 79.78201 39.86635 1.000 44.08420 579 ILE A CA 1
ATOM 452 C C . ILE A 1 64 ? 4.00866 79.74437 38.82622 1.000 38.60182 579 ILE A C 1
ATOM 453 O O . ILE A 1 64 ? 3.85716 80.71127 38.06587 1.000 39.24942 579 ILE A O 1
ATOM 458 N N . PRO A 1 65 ? 3.20961 78.67913 38.76525 1.000 40.64372 580 PRO A N 1
ATOM 459 C CA . PRO A 1 65 ? 2.03280 78.68838 37.88598 1.000 38.59232 580 PRO A CA 1
ATOM 460 C C . PRO A 1 65 ? 1.02757 79.73283 38.34984 1.000 39.68421 580 PRO A C 1
ATOM 461 O O . PRO A 1 65 ? 0.64858 79.77363 39.52194 1.000 43.47891 580 PRO A O 1
ATOM 465 N N . LEU A 1 66 ? 0.59878 80.58448 37.41829 1.000 35.92163 581 LEU A N 1
ATOM 466 C CA . LEU A 1 66 ? -0.30901 81.68409 37.72803 1.000 36.83184 581 LEU A CA 1
ATOM 467 C C . LEU A 1 66 ? -1.75255 81.34338 37.37532 1.000 37.56817 581 LEU A C 1
ATOM 468 O O . LEU A 1 66 ? -2.58630 81.15551 38.26828 1.000 39.52408 581 LEU A O 1
ATOM 473 N N . TRP A 1 67 ? -2.06575 81.28370 36.08301 1.000 33.03222 582 TRP A N 1
ATOM 474 C CA . TRP A 1 67 ? -3.40887 80.92503 35.64845 1.000 30.73212 582 TRP A CA 1
ATOM 475 C C . TRP A 1 67 ? -3.33742 80.39604 34.22638 1.000 32.26247 582 TRP A C 1
ATOM 476 O O . TRP A 1 67 ? -2.30356 80.47908 33.55838 1.000 30.53285 582 TRP A O 1
ATOM 487 N N . TYR A 1 68 ? -4.46384 79.86015 33.76777 1.000 31.72777 583 TYR A N 1
ATOM 488 C CA . TYR A 1 68 ? -4.60254 79.41962 32.38952 1.000 31.13388 583 TYR A CA 1
ATOM 489 C C . TYR A 1 68 ? -5.12888 80.56482 31.54193 1.000 35.01637 583 TYR A C 1
ATOM 490 O O . TYR A 1 68 ? -5.98456 81.33711 31.98013 1.000 38.87182 583 TYR A O 1
ATOM 499 N N . HIS A 1 69 ? -4.60323 80.68113 30.33264 1.000 28.22890 584 HIS A N 1
ATOM 500 C CA . HIS A 1 69 ? -4.98907 81.75816 29.43528 1.000 28.54238 584 HIS A CA 1
ATOM 501 C C . HIS A 1 69 ? -5.97139 81.24831 28.38823 1.000 30.33317 584 HIS A C 1
ATOM 502 O O . HIS A 1 69 ? -5.69694 80.26203 27.69678 1.000 35.61430 584 HIS A O 1
ATOM 509 N N . SER A 1 70 ? -7.12212 81.91288 28.29260 1.000 29.28178 585 SER A N 1
ATOM 510 C CA A SER A 1 70 ? -8.05803 81.69697 27.20246 0.419 30.78070 585 SER A CA 1
ATOM 511 C CA B SER A 1 70 ? -8.08941 81.69281 27.22616 0.581 30.13201 585 SER A CA 1
ATOM 512 C C . SER A 1 70 ? -8.52248 83.04993 26.69320 1.000 28.66109 585 SER A C 1
ATOM 513 O O . SER A 1 70 ? -8.54781 84.03682 27.43249 1.000 30.50381 585 SER A O 1
ATOM 518 N N . GLN A 1 71 ? -8.86705 83.09270 25.41190 1.000 26.26473 586 GLN A N 1
ATOM 519 C CA . GLN A 1 71 ? -9.32830 84.33184 24.80783 1.000 25.05402 586 GLN A CA 1
ATOM 520 C C . GLN A 1 71 ? -10.77529 84.59266 25.20146 1.000 24.50086 586 GLN A C 1
ATOM 521 O O . GLN A 1 71 ? -11.60830 83.68280 25.19317 1.000 26.28259 586 GLN A O 1
ATOM 527 N N . SER A 1 72 ? -11.07212 85.83410 25.55540 1.000 23.72661 587 SER A N 1
ATOM 528 C CA . SER A 1 72 ? -12.43465 86.25283 25.84883 1.000 23.05507 587 SER A CA 1
ATOM 529 C C . SER A 1 72 ? -13.11101 86.74319 24.57450 1.000 20.38298 587 SER A C 1
ATOM 530 O O . SER A 1 72 ? -12.47320 86.84225 23.51975 1.000 19.96588 587 SER A O 1
ATOM 533 N N . PRO A 1 73 ? -14.42268 87.02029 24.60733 1.000 20.52939 588 PRO A N 1
ATOM 534 C CA . PRO A 1 73 ? -15.08885 87.48428 23.37789 1.000 20.42766 588 PRO A CA 1
ATOM 535 C C . PRO A 1 73 ? -14.51292 88.76734 22.79961 1.000 19.21161 588 PRO A C 1
ATOM 536 O O . PRO A 1 73 ? -14.73235 89.02629 21.60812 1.000 20.19593 588 PRO A O 1
ATOM 540 N N . ARG A 1 74 ? -13.76861 89.55793 23.58835 1.000 21.16969 589 ARG A N 1
ATOM 541 C CA . ARG A 1 74 ? -13.17590 90.80193 23.08507 1.000 19.80488 589 ARG A CA 1
ATOM 542 C C . ARG A 1 74 ? -12.34062 90.57190 21.83557 1.000 18.65386 589 ARG A C 1
ATOM 543 O O . ARG A 1 74 ? -12.21260 91.47807 20.99610 1.000 18.34586 589 ARG A O 1
ATOM 551 N N . VAL A 1 75 ? -11.75218 89.38047 21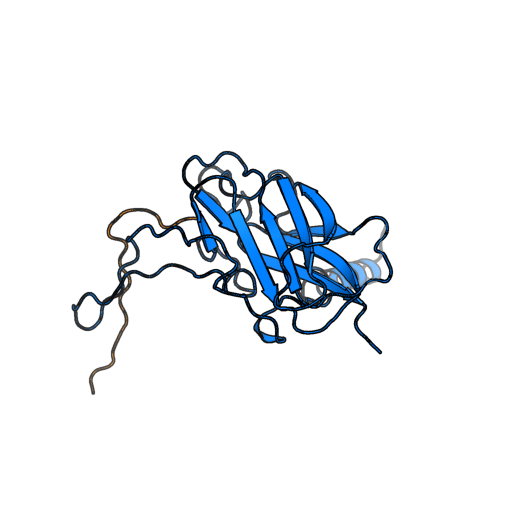.69052 1.000 16.03378 590 VAL A N 1
ATOM 552 C CA A VAL A 1 75 ? -10.83392 89.15939 20.57439 0.725 16.45577 590 VAL A CA 1
ATOM 553 C CA B VAL A 1 75 ? -10.83567 89.13173 20.58241 0.275 16.49383 590 VAL A CA 1
ATOM 554 C C . VAL A 1 75 ? -11.54038 89.22319 19.23128 1.000 15.82273 590 VAL A C 1
ATOM 555 O O . VAL A 1 75 ? -10.90104 89.52601 18.21653 1.000 17.22448 590 VAL A O 1
ATOM 562 N N . ILE A 1 76 ? -12.85218 88.96644 19.18570 1.000 16.71021 591 ILE A N 1
ATOM 563 C CA . ILE A 1 76 ? -13.56962 89.03901 17.90707 1.000 14.09329 591 ILE A CA 1
ATOM 564 C C . ILE A 1 76 ? -13.72270 90.46775 17.41135 1.000 15.31466 591 ILE A C 1
ATOM 565 O O . ILE A 1 76 ? -14.13056 90.67925 16.26130 1.000 14.65485 591 ILE A O 1
ATOM 570 N N . LEU A 1 77 ? -13.41120 91.45150 18.24830 1.000 14.81352 592 LEU A N 1
ATOM 571 C CA . LEU A 1 77 ? -13.47510 92.86522 17.89831 1.000 14.78731 592 LEU A CA 1
ATOM 572 C C . LEU A 1 77 ? -12.08500 93.45718 17.71503 1.000 14.27930 592 LEU A C 1
ATOM 573 O O . LEU A 1 77 ? -11.91657 94.67891 17.80030 1.000 15.14831 592 LEU A O 1
ATOM 578 N N . GLN A 1 78 ? -11.07241 92.60216 17.51907 1.000 15.47913 593 GLN A N 1
ATOM 579 C CA . GLN A 1 78 ? -9.68320 93.01012 17.40749 1.000 17.21858 593 GLN A CA 1
ATOM 580 C C . GLN A 1 78 ? -9.10939 92.47398 16.10133 1.000 17.53916 593 GLN A C 1
ATOM 581 O O . GLN A 1 78 ? -9.54878 91.43297 15.61023 1.000 18.91237 593 GLN A O 1
ATOM 587 N N A PRO A 1 79 ? -8.15983 93.19381 15.49927 0.513 15.61976 594 PRO A N 1
ATOM 588 N N B PRO A 1 79 ? -8.13760 93.16101 15.49936 0.487 15.46027 594 PRO A N 1
ATOM 589 C CA A PRO A 1 79 ? -7.59283 92.77027 14.21054 0.513 16.61066 594 PRO A CA 1
ATOM 590 C CA B PRO A 1 79 ? -7.74601 92.82332 14.12491 0.487 18.11406 594 PRO A CA 1
ATOM 591 C C A PRO A 1 79 ? -6.26216 92.04129 14.34176 0.513 20.15521 594 PRO A C 1
ATOM 592 C C B PRO A 1 79 ? -6.73731 91.69676 13.94824 0.487 19.36874 594 PRO A C 1
ATOM 593 O O A PRO A 1 79 ? -5.22030 92.55811 13.92463 0.513 23.69355 594 PRO A O 1
ATOM 594 O O B PRO A 1 79 ? -6.49694 91.30795 12.79953 0.487 27.26208 594 PRO A O 1
ATOM 601 N N A ASP A 1 80 ? -6.27944 90.83542 14.90400 0.513 20.98517 595 ASP A N 1
ATOM 602 N N B ASP A 1 80 ? -6.16025 91.14594 15.01261 0.487 18.52504 595 ASP A N 1
ATOM 603 C CA A ASP A 1 80 ? -5.05996 90.06038 15.11636 0.513 22.38567 595 ASP A CA 1
ATOM 604 C CA B ASP A 1 80 ? -5.03873 90.21077 14.87614 0.487 22.45881 595 ASP A CA 1
ATOM 605 C C A ASP A 1 80 ? -5.32455 88.59717 14.76403 0.513 18.73887 595 ASP A C 1
ATOM 606 C C B ASP A 1 80 ? -5.54991 88.77470 14.77348 0.487 19.96519 595 ASP A C 1
ATOM 607 O O A ASP A 1 80 ? -5.11807 87.69502 15.56675 0.513 15.11991 595 ASP A O 1
ATOM 608 O O B ASP A 1 80 ? -5.71618 88.06828 15.76767 0.487 32.58848 595 ASP A O 1
ATOM 617 N N . VAL A 1 81 ? -5.77892 88.34244 13.53766 1.000 18.92482 596 VAL A N 1
ATOM 618 C CA . VAL A 1 81 ? -6.28565 87.01465 13.19777 1.000 16.63940 596 VAL A CA 1
ATOM 619 C C . VAL A 1 81 ? -5.10093 86.12397 12.82899 1.000 19.86589 596 VAL A C 1
ATOM 620 O O . VAL A 1 81 ? -4.48588 86.27874 11.76700 1.000 23.48024 596 VAL A O 1
ATOM 624 N N . HIS A 1 82 ? -4.74854 85.22643 13.73875 1.000 16.34994 597 HIS A N 1
ATOM 625 C CA . HIS A 1 82 ? -3.75965 84.17975 13.57079 1.000 14.56230 597 HIS A CA 1
ATOM 626 C C . HIS A 1 82 ? -4.32515 82.95590 14.26557 1.000 16.63788 597 HIS A C 1
ATOM 627 O O . HIS A 1 82 ? -5.11621 83.09471 15.20561 1.000 16.16021 597 HIS A O 1
ATOM 634 N N . PRO A 1 83 ? -3.93687 81.75490 13.83813 1.000 15.48743 598 PRO A N 1
ATOM 635 C CA . PRO A 1 83 ? -4.49306 80.53147 14.44050 1.000 15.88896 598 PRO A CA 1
ATOM 636 C C . PRO A 1 83 ? -4.45104 80.55462 15.96090 1.000 16.88402 598 PRO A C 1
ATOM 637 O O . PRO A 1 83 ? -3.41149 80.81334 16.57108 1.000 17.73635 598 PRO A O 1
ATOM 641 N N . GLY A 1 84 ? -5.60802 80.29982 16.58023 1.000 16.11492 599 GLY A N 1
ATOM 642 C CA . GLY A 1 84 ? -5.70162 80.27830 18.03308 1.000 17.11029 599 GLY A CA 1
ATOM 643 C C . GLY A 1 84 ? -6.07877 81.60112 18.66831 1.000 17.57310 599 GLY A C 1
ATOM 644 O O . GLY A 1 84 ? -6.46291 81.61881 19.84730 1.000 21.60856 599 GLY A O 1
ATOM 645 N N A ASN A 1 85 ? -5.96423 82.70564 17.92527 0.607 19.00053 600 ASN A N 1
ATOM 646 N N B ASN A 1 85 ? -5.94477 82.71479 17.95719 0.393 18.53584 600 ASN A N 1
ATOM 647 C CA A ASN A 1 85 ? -6.41149 84.02745 18.36999 0.607 20.84958 600 ASN A CA 1
ATOM 648 C CA B ASN A 1 85 ? -6.38817 83.99821 18.49678 0.393 17.79596 600 ASN A CA 1
ATOM 649 C C A ASN A 1 85 ? -7.88896 84.16892 18.02729 0.607 23.21779 600 ASN A C 1
ATOM 650 C C B ASN A 1 85 ? -7.85022 84.19969 18.10446 0.393 22.54822 600 ASN A C 1
ATOM 651 O O A ASN A 1 85 ? -8.29897 84.95392 17.16927 0.607 22.94262 600 ASN A O 1
ATOM 652 O O B ASN A 1 85 ? -8.21176 85.04410 17.28283 0.393 24.16399 600 ASN A O 1
ATOM 661 N N . CYS A 1 86 ? -8.69096 83.35748 18.69893 1.000 21.86388 601 CYS A N 1
ATOM 662 C CA . CYS A 1 86 ? -10.11047 83.32535 18.42113 1.000 18.83437 601 CYS A CA 1
ATOM 663 C C . CYS A 1 86 ? -10.80885 83.10031 19.74779 1.000 18.72607 601 CYS A C 1
ATOM 664 O O . CYS A 1 86 ? -10.19532 82.64811 20.72616 1.000 20.94760 601 CYS A O 1
ATOM 667 N N . TRP A 1 87 ? -12.09562 83.42585 19.77413 1.000 16.93159 602 TRP A N 1
ATOM 668 C CA . TRP A 1 87 ? -12.95047 83.13843 20.91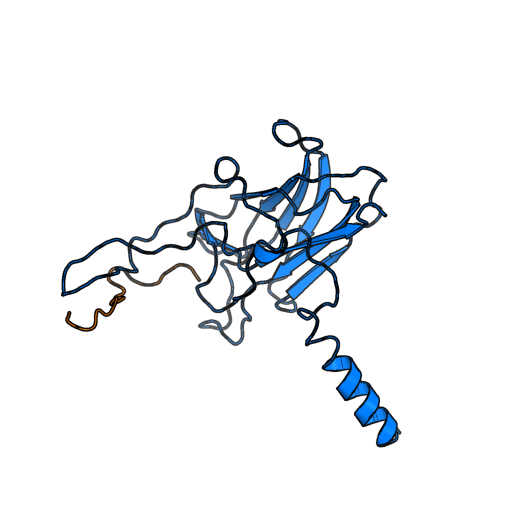934 1.000 16.94104 602 TRP A CA 1
ATOM 669 C C . TRP A 1 87 ? -13.72946 81.86276 20.63443 1.000 18.92826 602 TRP A C 1
ATOM 670 O O . TRP A 1 87 ? -14.31787 81.71907 19.55881 1.000 19.05674 602 TRP A O 1
ATOM 681 N N . ALA A 1 88 ? -13.72495 80.93435 21.58255 1.000 18.45524 603 ALA A N 1
ATOM 682 C CA . ALA A 1 88 ? -14.40605 79.66276 21.40289 1.000 19.29715 603 ALA A 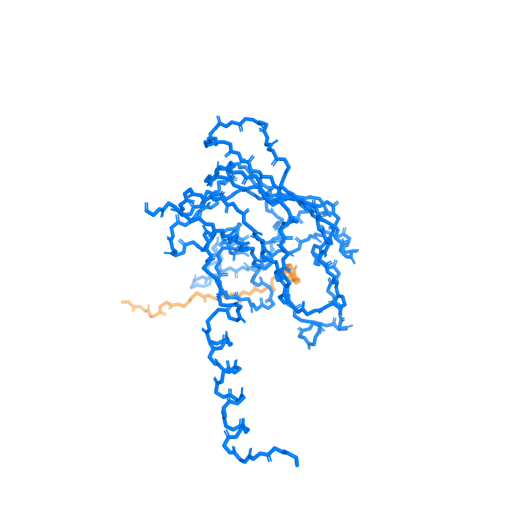CA 1
ATOM 683 C C . ALA A 1 88 ? -15.53931 79.50773 22.40431 1.000 21.30789 603 ALA A C 1
ATOM 684 O O . ALA A 1 88 ? -15.40142 79.86308 23.58347 1.000 22.23230 603 ALA A O 1
ATOM 686 N N . PHE A 1 89 ? -16.65333 78.95769 21.92786 1.000 20.27813 604 PHE A N 1
ATOM 687 C CA . PHE A 1 89 ? -17.72776 78.50239 22.79616 1.000 20.42432 604 PHE A CA 1
ATOM 688 C C . PHE A 1 89 ? -17.99397 77.02541 22.53829 1.000 22.42497 604 PHE A C 1
ATOM 689 O O . PHE A 1 89 ? -17.60422 76.47568 21.50584 1.000 22.79361 604 PHE A O 1
ATOM 697 N N . GLN A 1 90 ? -18.63614 76.37603 23.50725 1.000 21.20650 605 GLN A N 1
ATOM 698 C CA . GLN A 1 90 ? -18.86102 74.93873 23.43237 1.000 22.25066 605 GLN A CA 1
ATOM 699 C C . GLN A 1 90 ? -19.97264 74.63232 22.43913 1.000 26.85667 605 GLN A C 1
ATOM 700 O O . GLN A 1 90 ? -20.99930 75.31795 22.40362 1.000 25.12475 605 GLN A O 1
ATOM 706 N N . GLY A 1 91 ? -19.75677 73.60526 21.61818 1.000 25.13604 606 GLY A N 1
ATOM 707 C CA . GLY A 1 91 ? -20.77205 73.14838 20.69612 1.000 22.51679 606 GLY A CA 1
ATOM 708 C C . GLY A 1 91 ? -20.92048 74.02829 19.47138 1.000 23.06860 606 GLY A C 1
ATOM 709 O O . GLY A 1 91 ? -20.12436 74.94044 19.23029 1.000 22.99470 606 GLY A O 1
ATOM 710 N N . PRO A 1 92 ? -21.94653 73.75381 18.66588 1.000 23.78152 607 PRO A N 1
ATOM 711 C CA . PRO A 1 92 ? -22.14955 74.47384 17.39716 1.000 22.84553 607 PRO A CA 1
ATOM 712 C C . PRO A 1 92 ? -23.13424 75.63897 17.44182 1.000 23.58823 607 PRO A C 1
ATOM 713 O O . PRO A 1 92 ? -23.36135 76.25164 16.38938 1.000 24.55340 607 PRO A O 1
ATOM 717 N N . GLN A 1 93 ? -23.70432 75.96581 18.60380 1.000 24.64016 608 GLN A N 1
ATOM 718 C CA . GLN A 1 93 ? -24.62307 77.09171 18.76194 1.000 22.90401 608 GLN A CA 1
ATOM 719 C C . GLN A 1 93 ? -24.09103 78.02831 19.84041 1.000 21.55217 608 GLN A C 1
ATOM 720 O O . GLN A 1 93 ? -23.76232 77.58237 20.94708 1.000 25.04530 608 GLN A O 1
ATOM 726 N N . GLY A 1 94 ? -24.03887 79.32063 19.52828 1.000 21.96977 609 GLY A N 1
ATOM 727 C CA . GLY A 1 94 ? -23.54120 80.30635 20.47180 1.000 23.48944 609 GLY A CA 1
ATOM 728 C C . GLY A 1 94 ? -23.85769 81.69368 19.96649 1.000 24.51364 609 GLY A C 1
ATOM 729 O O . GLY A 1 94 ? -24.43100 81.86666 18.88968 1.000 23.34575 609 GLY A O 1
ATOM 730 N N . PHE A 1 95 ? -23.48192 82.69255 20.76079 1.000 20.35985 610 PHE A N 1
ATOM 731 C CA . PHE A 1 95 ? -23.85133 84.05714 20.40388 1.000 19.28241 610 PHE A CA 1
ATOM 732 C C . PHE A 1 95 ? -22.94687 85.04227 21.12102 1.000 19.95664 610 PHE A C 1
ATOM 733 O O . PHE A 1 95 ? -22.40286 84.74495 22.18812 1.000 20.80723 610 PHE A O 1
ATOM 741 N N . ALA A 1 96 ? -22.79635 86.22069 20.51550 1.000 20.29774 611 ALA A N 1
ATOM 742 C CA . ALA A 1 96 ? -22.09879 87.33682 21.13167 1.000 20.26278 611 ALA A CA 1
ATOM 743 C C . ALA A 1 96 ? -22.87940 88.60470 20.83457 1.000 21.08859 611 ALA A C 1
ATOM 744 O O . ALA A 1 96 ? -23.41678 88.76879 19.73492 1.000 21.68917 611 ALA A O 1
ATOM 746 N N . VAL A 1 97 ? -22.93739 89.50000 21.81289 1.000 20.47395 612 VAL A N 1
ATOM 747 C CA . VAL A 1 97 ? -23.62603 90.77544 21.67638 1.000 21.23157 612 VAL A CA 1
ATOM 748 C C . VAL A 1 97 ? -22.60427 91.89797 21.81006 1.000 22.96427 612 VAL A C 1
ATOM 749 O O . VAL A 1 97 ? -21.79108 91.89969 22.74531 1.000 22.23495 612 VAL A O 1
ATOM 753 N N . VAL A 1 98 ? -22.64766 92.84435 20.87224 1.000 19.31586 613 VAL A N 1
ATOM 754 C CA . VAL A 1 98 ? -21.67498 93.92932 20.77497 1.000 17.87225 613 VAL A CA 1
ATOM 755 C C . VAL A 1 98 ? -22.41024 95.25326 20.87316 1.000 18.90107 613 VAL A C 1
ATOM 756 O O . VAL A 1 98 ? -23.40919 95.46506 20.17301 1.000 19.14195 613 VAL A O 1
ATOM 760 N N . ARG A 1 99 ? -21.91369 96.14733 21.73232 1.000 18.06417 614 ARG A N 1
ATOM 761 C CA . ARG A 1 99 ? -22.32345 97.54512 21.71113 1.000 18.07080 614 ARG A CA 1
ATOM 762 C C . ARG A 1 99 ? -21.41243 98.25642 20.71342 1.000 17.34754 614 ARG A C 1
ATOM 763 O O . ARG A 1 99 ? -20.20736 98.39816 20.95548 1.000 18.45717 614 ARG A O 1
ATOM 771 N N . LEU A 1 100 ? -21.98196 98.66482 19.58250 1.000 17.20038 615 LEU A N 1
ATOM 772 C CA . LEU A 1 100 ? -21.21553 99.32344 18.53557 1.000 16.30029 615 LEU A CA 1
ATOM 773 C C . LEU A 1 100 ? -20.67678 100.66604 19.02174 1.000 15.70744 615 LEU A C 1
ATOM 774 O O . LEU A 1 100 ? -21.16362 101.26102 19.98930 1.000 18.35738 615 LEU A O 1
ATOM 779 N N . SER A 1 101 ? -19.66746 101.16749 18.30254 1.000 16.91932 616 SER A N 1
ATOM 780 C CA . SER A 1 101 ? -19.09512 102.46395 18.64349 1.000 16.68207 616 SER A CA 1
ATOM 781 C C . SER A 1 101 ? -20.03686 103.62314 18.35286 1.000 17.92317 616 SER A C 1
ATOM 782 O O . SER A 1 101 ? -19.88296 104.69410 18.95098 1.000 20.45990 616 SER A O 1
ATOM 785 N N . ALA A 1 102 ? -21.00846 103.43288 17.46498 1.000 18.40636 617 ALA A N 1
ATOM 786 C CA . ALA A 1 102 ? -21.97652 104.47518 17.16645 1.000 20.57512 617 ALA A CA 1
ATOM 787 C C . ALA A 1 102 ? -23.27438 103.81398 16.74136 1.000 17.90482 617 ALA A C 1
ATOM 788 O O . ALA A 1 102 ? -23.29421 102.65872 16.30907 1.000 18.16415 617 ALA A O 1
ATOM 790 N N . ARG A 1 103 ? -24.36417 104.56703 16.88332 1.000 20.03818 618 ARG A N 1
ATOM 791 C CA . ARG A 1 103 ? -25.65631 104.14072 16.36566 1.000 18.56952 618 ARG A CA 1
ATOM 792 C C . ARG A 1 103 ? -25.65971 104.27076 14.84516 1.000 22.14299 618 ARG A C 1
ATOM 793 O O . ARG A 1 103 ? -25.35074 105.34011 14.30449 1.000 22.32022 618 ARG A O 1
ATOM 801 N N . ILE A 1 104 ? -25.99482 103.18011 14.14705 1.000 18.92367 619 ILE A N 1
ATOM 802 C CA . ILE A 1 104 ? -25.93417 103.15029 12.68768 1.000 17.70568 619 ILE A CA 1
ATOM 803 C C . ILE A 1 104 ? -27.15838 102.44978 12.11933 1.000 19.83246 619 ILE A C 1
ATOM 804 O O . ILE A 1 104 ? -27.86261 101.71143 12.80942 1.000 19.62811 619 ILE A O 1
ATOM 809 N N . ARG A 1 105 ? -27.39930 102.69442 10.82837 1.000 18.15910 620 ARG A N 1
ATOM 810 C CA . ARG A 1 105 ? -28.24030 101.82386 10.02059 1.000 20.26981 620 ARG A CA 1
ATOM 811 C C . ARG A 1 105 ? -27.33613 100.71347 9.49695 1.000 19.07623 620 ARG A C 1
ATOM 812 O O . ARG A 1 105 ? -26.47627 100.98662 8.64502 1.000 17.58702 620 ARG A O 1
ATOM 820 N N . PRO A 1 106 ? -27.44223 99.47927 9.99233 1.000 17.55123 621 PRO A N 1
ATOM 821 C CA . PRO A 1 106 ? -26.49568 98.43871 9.55990 1.000 18.11355 621 PRO A CA 1
ATOM 822 C C . PRO A 1 106 ? -26.76174 98.02599 8.12220 1.000 17.34166 621 PRO A C 1
ATOM 823 O O . PRO A 1 106 ? -27.90451 97.76237 7.73698 1.000 19.18612 621 PRO A O 1
ATOM 827 N N . THR A 1 107 ? -25.70146 97.98038 7.32326 1.000 15.41130 622 THR A N 1
ATOM 828 C CA . THR A 1 107 ? -25.82324 97.59661 5.92431 1.000 15.60383 622 THR A CA 1
ATOM 829 C C . THR A 1 107 ? -25.09780 96.30963 5.56612 1.000 16.91675 622 THR A C 1
ATOM 830 O O . THR A 1 107 ? -25.41393 95.71673 4.52578 1.000 16.95491 622 THR A O 1
ATOM 834 N N . ALA A 1 108 ? -24.14283 95.86151 6.38119 1.000 14.08844 623 ALA A N 1
ATOM 835 C CA . ALA A 1 108 ? -23.40412 94.64424 6.07811 1.000 13.99427 623 ALA A CA 1
ATOM 836 C C . ALA A 1 108 ? -22.68846 94.19081 7.33916 1.000 14.02385 623 ALA A C 1
ATOM 837 O O . ALA A 1 108 ? -22.50116 94.96454 8.28207 1.000 15.24616 623 ALA A O 1
ATOM 839 N N . VAL A 1 109 ? -22.29358 92.91976 7.34455 1.000 14.24503 624 VAL A N 1
ATOM 840 C CA . VAL A 1 109 ? -21.39990 92.39549 8.37304 1.000 12.93668 624 VAL A CA 1
ATOM 841 C C . VAL A 1 109 ? -20.29338 91.61471 7.68541 1.000 13.52940 624 VAL A C 1
ATOM 842 O O . VAL A 1 109 ? -20.43068 91.16128 6.54796 1.000 15.01883 624 VAL A O 1
ATOM 846 N N . THR A 1 110 ? -19.17094 91.46907 8.38789 1.000 12.77781 625 THR A N 1
ATOM 847 C CA . THR A 1 110 ? -18.06068 90.66273 7.89577 1.000 14.84410 625 THR A CA 1
ATOM 848 C C . THR A 1 110 ? -17.69025 89.63784 8.95554 1.000 14.71632 625 THR A C 1
ATOM 849 O O . THR A 1 110 ? -17.64597 89.95101 10.14673 1.000 15.22759 625 THR A O 1
ATOM 853 N N . LEU A 1 111 ? -17.45737 88.40555 8.52507 1.000 13.68182 626 LEU A N 1
ATOM 854 C CA . LEU A 1 111 ? -16.95872 87.35384 9.39987 1.000 13.31914 626 LEU A CA 1
ATOM 855 C C . LEU A 1 111 ? -15.72940 86.77536 8.73011 1.000 14.36202 626 LEU A C 1
ATOM 856 O O . LEU A 1 111 ? -15.71452 86.57216 7.51119 1.000 16.46282 626 LEU A O 1
ATOM 861 N N . GLU A 1 112 ? -14.69097 86.49899 9.50843 1.000 14.57421 627 GLU A N 1
ATOM 862 C CA . GLU A 1 112 ? -13.50292 85.88417 8.94056 1.000 15.43365 627 GLU A CA 1
ATOM 863 C C . GLU A 1 112 ? -13.04365 84.73432 9.82183 1.000 15.75272 627 GLU A C 1
ATOM 864 O O . GLU A 1 112 ? -13.34076 84.68735 11.01860 1.000 15.99307 627 GLU A O 1
ATOM 870 N N . HIS A 1 113 ? -12.32727 83.80295 9.19548 1.000 14.30125 628 HIS A N 1
ATOM 871 C CA . HIS A 1 113 ? -11.73263 82.65469 9.86481 1.000 13.77124 628 HIS A CA 1
ATOM 872 C C . HIS A 1 113 ? -10.31858 82.49969 9.32165 1.000 14.70877 628 HIS A C 1
ATOM 873 O O . HIS A 1 113 ? -9.95344 83.10988 8.31536 1.000 16.14903 628 HIS A O 1
ATOM 880 N N . VAL A 1 114 ? -9.51306 81.66562 9.96867 1.000 15.14290 629 VAL A N 1
ATOM 881 C CA . VAL A 1 114 ? -8.17622 81.39894 9.43050 1.000 16.15341 629 VAL A CA 1
ATOM 882 C C . VAL A 1 114 ? -8.26875 80.61104 8.12743 1.000 16.36335 629 VAL A C 1
ATOM 883 O O . VAL A 1 114 ? -9.22286 79.84740 7.92981 1.000 16.37393 629 VAL A O 1
ATOM 887 N N . PRO A 1 115 ? -7.30625 80.75883 7.22215 1.000 15.74994 630 PRO A N 1
ATOM 888 C CA . PRO A 1 115 ? -7.35903 80.02759 5.95036 1.000 16.34065 630 PRO A CA 1
ATOM 889 C C . PRO A 1 115 ? -7.04745 78.54788 6.11176 1.000 16.66652 630 PRO A C 1
ATOM 890 O O . PRO A 1 115 ? -6.26258 78.13817 6.97372 1.000 17.12197 630 PRO A O 1
ATOM 894 N N . LYS A 1 116 ? -7.60883 77.74736 5.19749 1.000 18.04898 631 LYS A N 1
ATOM 895 C CA . LYS A 1 116 ? -7.26377 76.32704 5.14011 1.000 16.21693 631 LYS A CA 1
ATOM 896 C C . LYS A 1 116 ? -5.76158 76.11537 4.98218 1.000 16.07550 631 LYS A C 1
ATOM 897 O O . LYS A 1 116 ? -5.20676 75.15704 5.52782 1.000 17.86166 631 LYS A O 1
ATOM 903 N N . ALA A 1 117 ? -5.08602 76.97903 4.21250 1.000 17.41766 632 ALA A N 1
ATOM 904 C CA . ALA A 1 117 ? -3.66444 76.78134 3.95754 1.000 16.22632 632 ALA A CA 1
ATOM 905 C C . ALA A 1 117 ? -2.82088 76.88859 5.22183 1.000 15.90658 632 ALA A C 1
ATOM 906 O O . ALA A 1 117 ? -1.69391 76.37523 5.23329 1.000 18.85428 632 ALA A O 1
ATOM 908 N N . LEU A 1 118 ? -3.34185 77.53377 6.27459 1.000 15.53813 633 LEU A N 1
ATOM 909 C CA . LEU A 1 118 ? -2.63805 77.66466 7.54652 1.000 15.38776 633 LEU A CA 1
ATOM 910 C C . LEU A 1 118 ? -3.15896 76.68720 8.59136 1.000 16.29271 633 LEU A C 1
ATOM 911 O O . LEU A 1 118 ? -2.79735 76.78984 9.77055 1.000 17.14515 633 LEU A O 1
ATOM 916 N N . SER A 1 119 ? -3.95476 75.70698 8.17255 1.000 15.92735 634 SER A N 1
ATOM 917 C CA A SER A 1 119 ? -4.61275 74.77952 9.07980 0.768 17.78604 634 SER A CA 1
ATOM 918 C CA B SER A 1 119 ? -4.58714 74.78744 9.09878 0.232 17.48422 634 SER A CA 1
ATOM 919 C C . SER A 1 119 ? -4.11247 73.35722 8.86897 1.000 19.19243 634 SER A C 1
ATOM 920 O O . SER A 1 119 ? -3.94839 72.92560 7.72505 1.000 18.88915 634 SER A O 1
ATOM 925 N N . PRO A 1 120 ? -3.87185 72.60439 9.94002 1.000 17.96467 635 PRO A N 1
ATOM 926 C CA . PRO A 1 120 ? -3.52949 71.18418 9.79391 1.000 18.77005 635 PRO A CA 1
ATOM 927 C C . PRO A 1 120 ? -4.58633 70.45986 8.96953 1.000 19.25019 635 PRO A C 1
ATOM 928 O O . PRO A 1 120 ? -5.78998 70.63080 9.17851 1.000 20.64713 635 PRO A O 1
ATOM 932 N N . ASN A 1 121 ? -4.13281 69.66708 8.00596 1.000 20.53499 636 ASN A N 1
ATOM 933 C CA . ASN A 1 121 ? -5.00097 68.89443 7.11855 1.000 20.41415 636 ASN A CA 1
ATOM 934 C C . ASN A 1 121 ? -5.92590 69.74949 6.26515 1.000 21.84647 636 ASN A C 1
ATOM 935 O O . ASN A 1 121 ? -6.86882 69.21746 5.66075 1.000 21.79004 636 ASN A O 1
ATOM 940 N N . SER A 1 122 ? -5.68083 71.06299 6.19166 1.000 18.22195 637 SER A N 1
ATOM 941 C CA . SER A 1 122 ? -6.44617 71.95424 5.33026 1.000 17.10383 637 SER A CA 1
ATOM 942 C C . SER A 1 122 ? -7.92391 71.97827 5.69570 1.000 19.40130 637 SER A C 1
ATOM 943 O O . SER A 1 122 ? -8.77464 72.20236 4.82981 1.000 21.88837 637 SER A O 1
ATOM 946 N N . THR A 1 123 ? -8.25140 71.75925 6.97649 1.000 17.92994 638 THR A N 1
ATOM 947 C CA . THR A 1 123 ? -9.64651 71.78284 7.41322 1.000 18.52667 638 THR A CA 1
ATOM 948 C C . THR A 1 123 ? -9.88190 72.85996 8.46379 1.000 18.07994 638 THR A C 1
ATOM 949 O O . THR A 1 123 ? -9.01568 73.14138 9.30069 1.000 19.81026 638 THR A O 1
ATOM 953 N N . ILE A 1 124 ? -11.08791 73.44510 8.42329 1.000 17.64850 639 ILE A N 1
ATOM 954 C CA . ILE A 1 124 ? -11.49877 74.49152 9.36185 1.000 16.97076 639 ILE A CA 1
ATOM 955 C C . ILE A 1 124 ? -12.86938 74.15129 9.94104 1.000 18.79656 639 ILE A C 1
ATOM 956 O O . ILE A 1 124 ? -13.79394 74.97652 9.91482 1.000 18.11309 639 ILE A O 1
ATOM 961 N N . SER A 1 125 ? -12.99824 72.94572 10.49646 1.000 18.86603 640 SER A N 1
ATOM 962 C CA . SER A 1 125 ? -14.29866 72.46235 10.95434 1.000 18.43674 640 SER A CA 1
ATOM 963 C C . SER A 1 125 ? -14.86162 73.25501 12.13172 1.000 18.86846 640 SER A C 1
ATOM 964 O O . SER A 1 125 ? -16.07596 73.20082 12.36193 1.000 19.51766 640 SER A O 1
ATOM 967 N N . SER A 1 126 ? -14.02208 73.98217 12.87861 1.000 18.47670 641 SER A N 1
ATOM 968 C CA . SER A 1 126 ? -14.49094 74.83570 13.96886 1.000 19.38421 641 SER A CA 1
ATOM 969 C C . SER A 1 126 ? -15.09891 76.15235 13.48950 1.000 18.30919 641 SER A C 1
ATOM 970 O O . SER A 1 126 ? -15.60151 76.91770 14.31727 1.000 18.29448 641 SER A O 1
ATOM 973 N N . ALA A 1 127 ? -15.05150 76.44786 12.19320 1.000 16.24996 642 ALA A N 1
ATOM 974 C CA . ALA A 1 127 ? -15.57798 77.70704 11.70167 1.000 16.24974 642 ALA A CA 1
ATOM 975 C C . ALA A 1 127 ? -17.09799 77.76126 11.85575 1.000 16.91908 642 ALA A C 1
ATOM 976 O O . ALA A 1 127 ? -17.78695 76.73422 11.76826 1.000 17.21824 642 ALA A O 1
ATOM 978 N N . PRO A 1 128 ? -17.64529 78.95839 12.06899 1.000 16.20209 643 PRO A N 1
ATOM 979 C CA . PRO A 1 128 ? -19.09994 79.11465 12.02485 1.000 17.48422 643 PRO A CA 1
ATOM 980 C C . PRO A 1 128 ? -19.60932 78.81170 10.62445 1.000 16.41831 643 PRO A C 1
ATOM 981 O O . PRO A 1 128 ? -18.92436 79.03711 9.61776 1.000 16.58604 643 PRO A O 1
ATOM 985 N N . LYS A 1 129 ? -20.83917 78.30306 10.57107 1.000 16.63369 644 LYS A N 1
ATOM 986 C CA . LYS A 1 129 ? -21.51208 78.03733 9.30520 1.000 16.69970 644 LYS A CA 1
ATOM 987 C C . LYS A 1 129 ? -22.72969 78.95153 9.18234 1.000 17.36770 644 LYS A C 1
ATOM 988 O O . LYS A 1 129 ? -22.58714 80.10680 8.75651 1.000 17.58762 644 LYS A O 1
ATOM 994 N N . ASP A 1 130 ? -23.91649 78.48475 9.57642 1.000 18.77907 645 ASP A N 1
ATOM 995 C CA . ASP A 1 130 ? -25.10084 79.33317 9.48527 1.000 17.97242 645 ASP A CA 1
ATOM 996 C C . ASP A 1 130 ? -25.13957 80.29895 10.65932 1.000 20.87662 645 ASP A C 1
ATOM 997 O O . ASP A 1 130 ? -24.84811 79.92130 11.80136 1.000 19.53945 645 ASP A O 1
ATOM 1002 N N . PHE A 1 131 ? -25.48565 81.55561 10.37842 1.000 18.40338 646 PHE A N 1
ATOM 1003 C CA . PHE A 1 131 ? -25.56194 82.54907 11.44088 1.000 19.53376 646 PHE A CA 1
ATOM 1004 C C . PHE A 1 131 ? -26.65811 83.55747 11.13337 1.000 21.86081 646 PHE A C 1
ATOM 1005 O O . PHE A 1 131 ? -27.18351 83.62075 10.01840 1.000 22.47180 646 PHE A O 1
ATOM 1013 N N . ALA A 1 132 ? -27.01441 84.33261 12.15470 1.000 19.18013 647 ALA A N 1
ATOM 1014 C CA . ALA A 1 132 ? -28.04332 85.35566 12.03011 1.000 18.87944 647 ALA A CA 1
ATOM 1015 C C . ALA A 1 132 ? -27.57951 86.59360 12.77621 1.000 20.17269 647 ALA A C 1
ATOM 1016 O O . ALA A 1 132 ? -26.82947 86.50364 13.75311 1.000 19.89223 647 ALA A O 1
ATOM 1018 N N . ILE A 1 133 ? -28.01948 87.75455 12.29861 1.000 18.26868 648 ILE A N 1
ATOM 1019 C CA . ILE A 1 133 ? -27.67303 89.04064 12.88867 1.000 17.02314 648 ILE A CA 1
ATOM 1020 C C . ILE A 1 133 ? -28.94848 89.68788 13.39537 1.000 18.86904 648 ILE A C 1
ATOM 1021 O O . ILE A 1 133 ? -29.92808 89.79542 12.64969 1.000 19.09295 648 ILE A O 1
ATOM 1026 N N . PHE A 1 134 ? -28.93443 90.14077 14.64532 1.000 18.29646 649 PHE A N 1
ATOM 1027 C CA . PHE A 1 134 ? -30.08523 90.82317 15.22744 1.000 18.48805 649 PHE A CA 1
ATOM 1028 C C . PHE A 1 134 ? -29.67929 92.20106 15.71793 1.000 18.73727 649 PHE A C 1
ATOM 1029 O O . PHE A 1 134 ? -28.55735 92.40417 16.19260 1.000 20.48913 649 PHE A O 1
ATOM 1037 N N . GLY A 1 135 ? -30.60794 93.14373 15.61215 1.000 20.55440 650 GLY A N 1
ATOM 1038 C CA . GLY A 1 135 ? -30.42321 94.49517 16.12124 1.000 20.06617 650 GLY A CA 1
ATOM 1039 C C . GLY A 1 135 ? -31.32320 94.73692 17.32120 1.000 24.26255 650 GLY A C 1
ATOM 1040 O O . GLY A 1 135 ? -32.47808 94.29325 17.34563 1.000 23.89478 650 GLY A O 1
ATOM 1041 N N . PHE A 1 136 ? -30.79476 95.44995 18.31242 1.000 23.31082 651 PHE A N 1
ATOM 1042 C CA . PHE A 1 136 ? -31.54570 95.76031 19.52200 1.000 26.37071 651 PHE A CA 1
ATOM 1043 C C . PHE A 1 136 ? -31.68756 97.26987 19.64595 1.000 34.53987 651 PHE A C 1
ATOM 1044 O O . PHE A 1 136 ? -30.69155 97.99812 19.55435 1.000 30.96167 651 PHE A O 1
ATOM 1052 N N . ASP A 1 137 ? -32.93105 97.72350 19.85023 1.000 60.24300 652 ASP A N 1
ATOM 1053 C CA . ASP A 1 137 ? -33.25312 99.14843 19.78709 1.000 75.63340 652 ASP A CA 1
ATOM 1054 C C . ASP A 1 137 ? -32.48732 99.93889 20.83974 1.000 82.55470 652 ASP A C 1
ATOM 1055 O O . ASP A 1 137 ? -31.89593 100.98338 20.54322 1.000 88.14022 652 ASP A O 1
ATOM 1060 N N . GLU A 1 138 ? -32.51110 99.46749 22.08363 1.000 82.00338 653 GLU A N 1
ATOM 1061 C CA . GLU A 1 138 ? -31.76296 100.09568 23.16389 1.000 83.74186 653 GLU A CA 1
ATOM 1062 C C . GLU A 1 138 ? -30.80762 99.07942 23.77524 1.000 82.68828 653 GLU A C 1
ATOM 1063 O O . GLU A 1 138 ? -30.69608 97.95644 23.27394 1.000 71.01756 653 GLU A O 1
ATOM 1069 N N . ASP A 1 139 ? -30.11734 99.44893 24.85606 1.000 89.91937 654 ASP A N 1
ATOM 1070 C CA . ASP A 1 139 ? -29.05346 98.58215 25.35630 1.000 90.91648 654 ASP A CA 1
ATOM 1071 C C . ASP A 1 139 ? -29.57658 97.45659 26.24250 1.000 92.09856 654 ASP A C 1
ATOM 1072 O O . ASP A 1 139 ? -29.04216 96.34314 26.20616 1.000 89.74283 654 ASP A O 1
ATOM 1077 N N . LEU A 1 140 ? -30.59816 97.71386 27.05252 1.000 96.02659 655 LEU A N 1
ATOM 1078 C CA . LEU A 1 140 ? -31.20470 96.66684 27.87193 1.000 98.55983 655 LEU A CA 1
ATOM 1079 C C . LEU A 1 140 ? -32.64149 96.43787 27.41194 1.000 100.52340 655 LEU A C 1
ATOM 1080 O O . LEU A 1 140 ? -33.60747 96.90720 28.01539 1.000 105.75714 655 LEU A O 1
ATOM 1085 N N . GLN A 1 141 ? -32.75951 95.70372 26.30852 1.000 99.26996 656 GLN A N 1
ATOM 1086 C CA . GLN A 1 141 ? -34.02299 95.29926 25.71910 1.000 99.10176 656 GLN A CA 1
ATOM 1087 C C . GLN A 1 141 ? -33.93102 93.81540 25.38857 1.000 93.67780 656 GLN A C 1
ATOM 1088 O O . GLN A 1 141 ? -32.86250 93.30935 25.03428 1.000 86.40790 656 GLN A O 1
ATOM 1094 N N . GLN A 1 142 ? -35.06043 93.11825 25.50823 1.000 92.66322 657 GLN A N 1
ATOM 1095 C CA . GLN A 1 142 ? -35.06871 91.66249 25.43165 1.000 84.97457 657 GLN A CA 1
ATOM 1096 C C . GLN A 1 142 ? -35.20628 91.11209 24.01706 1.000 75.16618 657 GLN A C 1
ATOM 1097 O O . GLN A 1 142 ? -34.60661 90.07326 23.71395 1.000 72.07985 657 GLN A O 1
ATOM 1099 N N . GLU A 1 143 ? -35.97625 91.75521 23.13894 1.000 66.04775 658 GLU A N 1
ATOM 1100 C CA . GLU A 1 143 ? -36.32600 91.14821 21.85517 1.000 53.69525 658 GLU A CA 1
ATOM 1101 C C . GLU A 1 143 ? -35.67786 91.88077 20.68559 1.000 42.91304 658 GLU A C 1
ATOM 1102 O O . GLU A 1 143 ? -36.01091 93.03579 20.39247 1.000 45.99158 658 GLU A O 1
ATOM 1108 N N . GLY A 1 144 ? -34.77696 91.18355 20.00731 1.000 36.61263 659 GLY A N 1
ATOM 1109 C CA . GLY A 1 144 ? -34.09957 91.75040 18.86984 1.000 32.31995 659 GLY A CA 1
ATOM 1110 C C . GLY A 1 144 ? -34.90394 91.64015 17.59319 1.000 36.74166 659 GLY A C 1
ATOM 1111 O O . GLY A 1 144 ? -35.87204 90.88776 17.47788 1.000 38.49459 659 GLY A O 1
ATOM 1112 N N . THR A 1 145 ? -34.49157 92.43732 16.62080 1.000 29.48305 660 THR A N 1
ATOM 1113 C CA . THR A 1 145 ? -35.06752 92.43084 15.28723 1.000 28.35280 660 THR A CA 1
ATOM 1114 C C . THR A 1 145 ? -34.08888 91.73045 14.35670 1.000 25.76406 660 THR A C 1
ATOM 1115 O O . THR A 1 145 ? -32.90806 92.09184 14.30752 1.000 24.57007 660 THR A O 1
ATOM 1119 N N . LEU A 1 146 ? -34.57666 90.72917 13.62902 1.000 25.21920 661 LEU A N 1
ATOM 1120 C CA . LEU A 1 146 ? -33.72857 90.02056 12.67796 1.000 23.11766 661 LEU A CA 1
ATOM 1121 C C . LEU A 1 146 ? -33.33087 90.95848 11.54521 1.000 21.82274 661 LEU A C 1
ATOM 1122 O O . LEU A 1 146 ? -34.19441 91.54106 10.87683 1.000 25.02975 661 LEU A O 1
ATOM 1127 N N . LEU A 1 147 ? -32.02431 91.11075 11.33711 1.000 21.38318 662 LEU A N 1
ATOM 1128 C CA . LEU A 1 147 ? -31.50589 91.87502 10.21091 1.000 20.84458 662 LEU A CA 1
ATOM 1129 C C . LEU A 1 147 ? -31.14904 90.99763 9.01988 1.000 23.55584 662 LEU A C 1
ATOM 1130 O O . LEU A 1 147 ? -31.32157 91.42845 7.87378 1.000 25.41905 662 LEU A O 1
ATOM 1135 N N . GLY A 1 148 ? -30.69452 89.77130 9.24402 1.000 20.10750 663 GLY A N 1
ATOM 1136 C CA . GLY A 1 148 ? -30.43127 88.87977 8.12454 1.000 20.95553 663 GLY A CA 1
ATOM 1137 C C . GLY A 1 148 ? -29.84645 87.56916 8.60465 1.000 19.03307 663 GLY A C 1
ATOM 1138 O O . GLY A 1 148 ? -29.34282 87.46337 9.72678 1.000 22.23205 663 GLY A O 1
ATOM 1139 N N . LYS A 1 149 ? -29.92898 86.56785 7.72622 1.000 20.04996 664 LYS A N 1
ATOM 1140 C CA . LYS A 1 149 ? -29.36646 85.24356 7.97168 1.000 20.07428 664 LYS A CA 1
ATOM 1141 C C . LYS A 1 149 ? -28.43079 84.89685 6.82800 1.000 19.86791 664 LYS A C 1
ATOM 1142 O O . LYS A 1 149 ? -28.78521 85.07860 5.65840 1.000 22.03498 664 LYS A O 1
ATOM 1148 N N . PHE A 1 150 ? -27.23961 84.39575 7.16514 1.000 18.69013 665 PHE A N 1
ATOM 1149 C CA . PHE A 1 150 ? -26.18784 84.15610 6.18753 1.000 17.92139 665 PHE A CA 1
ATOM 1150 C C . PHE A 1 150 ? -25.46434 82.86630 6.54251 1.000 17.90983 665 PHE A C 1
ATOM 1151 O O . PHE A 1 150 ? -25.68417 82.27798 7.60602 1.000 19.04507 665 PHE A O 1
ATOM 1159 N N . THR A 1 151 ? -24.60266 82.41983 5.63163 1.000 17.05739 666 THR A N 1
ATOM 1160 C CA . THR A 1 151 ? -23.78324 81.22923 5.85573 1.000 17.19013 666 THR A CA 1
ATOM 1161 C C . THR A 1 151 ? -22.33600 81.55384 5.52212 1.000 17.60590 666 THR A C 1
ATOM 1162 O O . THR A 1 151 ? -22.03393 81.95805 4.39376 1.000 17.90056 666 THR A O 1
ATOM 1166 N N . TYR A 1 152 ? -21.43769 81.37463 6.49958 1.000 15.98251 667 TYR A N 1
ATOM 1167 C CA . TYR A 1 152 ? -20.00554 81.45674 6.23554 1.000 14.87617 667 TYR A CA 1
ATOM 1168 C C . TYR A 1 152 ? -19.59477 80.18781 5.49311 1.000 15.29662 667 TYR A C 1
ATOM 1169 O O . TYR A 1 152 ? -19.85887 79.07719 5.96604 1.000 17.50633 667 TYR A O 1
ATOM 1178 N N . ASP A 1 153 ? -18.99406 80.34658 4.31148 1.000 14.50847 668 ASP A N 1
ATOM 1179 C CA . ASP A 1 153 ? -18.67009 79.22280 3.43006 1.000 15.89551 668 ASP A CA 1
ATOM 1180 C C . ASP A 1 153 ? -17.24084 78.76479 3.71194 1.000 16.89562 668 ASP A C 1
ATOM 1181 O O . ASP A 1 153 ? -16.28223 79.48776 3.42335 1.000 16.25422 668 ASP A O 1
ATOM 1186 N N . GLN A 1 154 ? -17.08844 77.55000 4.24725 1.000 16.43523 669 GLN A N 1
ATOM 1187 C CA . GLN A 1 154 ? -15.74633 77.05367 4.52562 1.000 16.42177 669 GLN A CA 1
ATOM 1188 C C . GLN A 1 154 ? -14.90154 76.93071 3.26611 1.000 16.89351 669 GLN A C 1
ATOM 1189 O O . GLN A 1 154 ? -13.67098 76.87144 3.37797 1.000 17.40182 669 GLN A O 1
ATOM 1195 N N . ASP A 1 155 ? -15.52594 76.87989 2.08062 1.000 16.54913 670 ASP A N 1
ATOM 1196 C CA . ASP A 1 155 ? -14.79012 76.76727 0.82521 1.000 15.73484 670 ASP A CA 1
ATOM 1197 C C . ASP A 1 155 ? -14.54697 78.11414 0.17277 1.000 16.99587 670 ASP A C 1
ATOM 1198 O O . ASP A 1 155 ? -13.98561 78.16385 -0.93118 1.000 20.92126 670 ASP A O 1
ATOM 1203 N N . GLY A 1 156 ? -14.94462 79.20227 0.82630 1.000 16.25802 671 GLY A N 1
ATOM 1204 C CA . GLY A 1 156 ? -14.76811 80.53380 0.28400 1.000 16.45756 671 GLY A CA 1
ATOM 1205 C C . GLY A 1 156 ? -13.49179 81.20524 0.76536 1.000 15.24768 671 GLY A C 1
ATOM 1206 O O . GLY A 1 156 ? -12.57163 80.57934 1.29802 1.000 18.73225 671 GLY A O 1
ATOM 1207 N N . GLU A 1 157 ? -13.44273 82.51755 0.55482 1.000 17.49893 672 GLU A N 1
ATOM 1208 C CA . GLU A 1 157 ? -12.27968 83.26747 0.98963 1.000 16.81214 672 GLU A CA 1
ATOM 1209 C C . GLU A 1 157 ? -12.30463 83.42037 2.50835 1.000 15.65297 672 GLU A C 1
ATOM 1210 O O . GLU A 1 157 ? -13.36698 83.39819 3.12625 1.000 15.68573 672 GLU A O 1
ATOM 1216 N N . PRO A 1 158 ? -11.14102 83.57638 3.13711 1.000 14.37670 673 PRO A N 1
ATOM 1217 C CA . PRO A 1 158 ? -11.12869 83.69806 4.60349 1.000 13.56895 673 PRO A CA 1
ATOM 1218 C C . PRO A 1 158 ? -12.00092 84.82008 5.14134 1.000 13.42902 673 PRO A C 1
ATOM 1219 O O . PRO A 1 158 ? -12.70623 84.62059 6.13558 1.000 14.38455 673 PRO A O 1
ATOM 1223 N N . ILE A 1 159 ? -11.98206 85.99040 4.50858 1.000 13.72614 674 ILE A N 1
ATOM 1224 C CA . ILE A 1 159 ? -12.81842 87.12451 4.90591 1.000 13.03481 674 ILE A CA 1
ATOM 1225 C C . ILE A 1 159 ? -14.04745 87.15628 3.99907 1.000 14.27916 674 ILE A C 1
ATOM 1226 O O . ILE A 1 159 ? -13.92262 87.27279 2.77193 1.000 16.70632 674 ILE A O 1
ATOM 1231 N N . GLN A 1 160 ? -15.23612 87.08359 4.59527 1.000 12.88110 675 GLN A N 1
ATOM 1232 C CA . GLN A 1 160 ? -16.50020 87.09704 3.85952 1.000 12.92346 675 GLN A CA 1
ATOM 1233 C C . GLN A 1 160 ? -17.39751 88.20908 4.38563 1.000 12.32147 675 GLN A C 1
ATOM 1234 O O . GLN A 1 160 ? -17.73800 88.24094 5.57314 1.000 14.96956 675 GLN A O 1
ATOM 1240 N N . THR A 1 161 ? -17.78771 89.11180 3.49210 1.000 13.87188 676 THR A N 1
ATOM 1241 C CA . THR A 1 161 ? -18.68536 90.21163 3.81058 1.000 13.61516 676 THR A CA 1
ATOM 1242 C C . THR A 1 161 ? -20.05725 89.88761 3.23983 1.000 14.38867 676 THR A C 1
ATOM 1243 O O . THR A 1 161 ? -20.16412 89.35409 2.12960 1.000 16.90293 676 THR A O 1
ATOM 1247 N N . PHE A 1 162 ? -21.09718 90.19767 4.01665 1.000 13.36539 677 PHE A N 1
ATOM 1248 C CA . PHE A 1 162 ? -22.47895 89.89608 3.66056 1.000 14.32968 677 PHE A CA 1
ATOM 1249 C C . PHE A 1 162 ? -23.28564 91.18026 3.75460 1.000 15.60842 677 PHE A C 1
ATOM 1250 O O . PHE A 1 162 ? -23.39943 91.76896 4.83712 1.000 15.77303 677 PHE A O 1
ATOM 1258 N N . HIS A 1 163 ? -23.84403 91.61914 2.62903 1.000 15.40091 678 HIS A N 1
ATOM 1259 C CA . HIS A 1 163 ? -24.66688 92.82550 2.60810 1.000 14.79480 678 HIS A CA 1
ATOM 1260 C C . HIS A 1 163 ? -26.13808 92.46187 2.78168 1.000 16.48553 678 HIS A C 1
ATOM 1261 O O . HIS A 1 163 ? -26.63963 91.53204 2.13393 1.000 17.22809 678 HIS A O 1
ATOM 1268 N N . PHE A 1 164 ? -26.82071 93.19117 3.66579 1.000 15.27717 679 PHE A N 1
ATOM 1269 C CA . PHE A 1 164 ? -28.25535 93.01590 3.82477 1.000 16.53597 679 PHE A CA 1
ATOM 1270 C C . PHE A 1 164 ? -28.96264 93.43380 2.53636 1.000 18.61515 679 PHE A C 1
ATOM 1271 O O . PHE A 1 164 ? -28.61473 94.44003 1.90820 1.000 18.18206 679 PHE A O 1
ATOM 1279 N N . GLN A 1 165 ? -29.96389 92.65339 2.13452 1.000 17.67453 680 GLN A N 1
ATOM 1280 C CA . GLN A 1 165 ? -30.60309 92.91393 0.84997 1.000 17.17018 680 GLN A CA 1
ATOM 1281 C C . GLN A 1 165 ? -31.30835 94.26475 0.83192 1.000 17.87290 680 GLN A C 1
ATOM 1282 O O . GLN A 1 165 ? -31.28401 94.98285 -0.17954 1.000 19.05912 680 GLN A O 1
ATOM 1288 N N . ALA A 1 166 ? -31.97985 94.61862 1.92625 1.000 18.03254 681 ALA A N 1
ATOM 1289 C CA . ALA A 1 166 ? -32.82347 95.81381 1.96894 1.000 20.11648 681 ALA A CA 1
ATOM 1290 C C . ALA A 1 166 ? -32.94764 96.29690 3.40544 1.000 20.84086 681 ALA A C 1
ATOM 1291 O O . ALA A 1 166 ? -34.00279 96.15721 4.04083 1.000 27.49005 681 ALA A O 1
ATOM 1293 N N . PRO A 1 167 ? -31.89727 96.90265 3.94211 1.000 21.10289 682 PRO A N 1
ATOM 1294 C CA . PRO A 1 167 ? -31.96127 97.36294 5.33355 1.000 25.41292 682 PRO A CA 1
ATOM 1295 C C . PRO A 1 167 ? -33.02541 98.43397 5.48842 1.000 25.49958 682 PRO A C 1
ATOM 1296 O O . PRO A 1 167 ? -33.19880 99.29316 4.62058 1.000 26.76034 682 PRO A O 1
ATOM 1300 N N . THR A 1 168 ? -33.76532 98.35190 6.59016 1.000 30.50782 683 THR A N 1
ATOM 1301 C CA . THR A 1 168 ? -34.74557 99.38129 6.88583 1.000 29.70962 683 THR A CA 1
ATOM 1302 C C . THR A 1 168 ? -34.03233 100.64788 7.34859 1.000 29.44275 683 THR A C 1
ATOM 1303 O O . THR A 1 168 ? -32.80458 100.69954 7.47313 1.000 28.92981 683 THR A O 1
ATOM 1307 N N . MET A 1 169 ? -34.81576 101.68850 7.60377 1.000 31.90988 684 MET A N 1
ATOM 1308 C CA . MET A 1 169 ? -34.26666 102.92972 8.12740 1.000 33.39662 684 MET A CA 1
ATOM 1309 C C . MET A 1 169 ? -33.97733 102.86052 9.61994 1.000 30.73548 684 MET A C 1
ATOM 1310 O O . MET A 1 169 ? -33.47791 103.84173 10.18091 1.000 31.04855 684 MET A O 1
ATOM 1315 N N . ALA A 1 170 ? -34.27714 101.73778 10.27134 1.000 25.40016 685 ALA A N 1
ATOM 1316 C CA . ALA A 1 170 ? -34.04487 101.61948 11.70198 1.000 27.67018 685 ALA A CA 1
ATOM 1317 C C . ALA A 1 170 ? -32.55609 101.70570 12.00874 1.000 21.47304 685 ALA A C 1
ATOM 1318 O O . ALA A 1 170 ? -31.70455 101.24789 11.23560 1.000 23.90771 685 ALA A O 1
ATOM 1320 N N . THR A 1 171 ? -32.24207 102.30155 13.15243 1.000 24.85631 686 THR A N 1
ATOM 1321 C CA . THR A 1 171 ? -30.86693 102.37613 13.61427 1.000 22.27537 686 THR A CA 1
ATOM 1322 C C . THR A 1 171 ? -30.71272 101.58185 14.90105 1.000 21.38665 686 THR A C 1
ATOM 1323 O O . THR A 1 171 ? -31.67936 101.38468 15.65130 1.000 23.89949 686 THR A O 1
ATOM 1327 N N . TYR A 1 172 ? -29.48294 101.12228 15.13646 1.000 20.54596 687 TYR A N 1
ATOM 1328 C CA . TYR A 1 172 ? -29.15492 100.29864 16.28890 1.000 19.70895 687 TYR A CA 1
ATOM 1329 C C . TYR A 1 172 ? -27.73869 100.61194 16.74141 1.000 22.32473 687 TYR A C 1
ATOM 1330 O O . TYR A 1 172 ? -26.85775 100.89949 15.92427 1.000 20.86200 687 TYR A O 1
ATOM 1339 N N . GLN A 1 173 ? -27.51953 100.51505 18.05032 1.000 20.75992 688 GLN A N 1
ATOM 1340 C CA . GLN A 1 173 ? -26.17111 100.51839 18.59744 1.000 20.41937 688 GLN A CA 1
ATOM 1341 C C . GLN A 1 173 ? -25.81470 99.20125 19.27252 1.000 22.36868 688 GLN A C 1
ATOM 1342 O O . GLN A 1 173 ? -24.69862 99.05671 19.77189 1.000 22.81468 688 GLN A O 1
ATOM 1348 N N . VAL A 1 174 ? -26.72465 98.23477 19.31066 1.000 20.98496 689 VAL A N 1
ATOM 1349 C CA . VAL A 1 174 ? -26.44566 96.92925 19.89601 1.000 20.01598 689 VAL A CA 1
ATOM 1350 C C . VAL A 1 174 ? -26.80312 95.87171 18.86314 1.000 18.68089 689 VAL A C 1
ATOM 1351 O O . VAL A 1 174 ? -27.91061 95.89079 18.31242 1.000 21.97733 689 VAL A O 1
ATOM 1355 N N . VAL A 1 175 ? -25.86901 94.96045 18.59151 1.000 19.76031 690 VAL A N 1
ATOM 1356 C CA . VAL A 1 175 ? -26.04235 93.93716 17.57010 1.000 19.87623 690 VAL A CA 1
ATOM 1357 C C . VAL A 1 175 ? -25.64314 92.58805 18.15339 1.000 23.73218 690 VAL A C 1
ATOM 1358 O O . VAL A 1 175 ? -24.66580 92.48936 18.90447 1.000 27.53385 690 VAL A O 1
ATOM 1362 N N . GLU A 1 176 ? -26.39354 91.54804 17.80337 1.000 19.95221 691 GLU A N 1
ATOM 1363 C CA . GLU A 1 176 ? -26.06531 90.17967 18.18625 1.000 20.69874 691 GLU A CA 1
ATOM 1364 C C . GLU A 1 176 ? -25.62706 89.37895 16.96554 1.000 18.76514 691 GLU A C 1
ATOM 1365 O O . GLU A 1 176 ? -26.30666 89.38797 15.93082 1.000 19.57403 691 GLU A O 1
ATOM 1371 N N . LEU A 1 177 ? -24.49070 88.68653 17.09955 1.000 17.97765 692 LEU A N 1
ATOM 1372 C CA . LEU A 1 177 ? -24.06437 87.63716 16.18158 1.000 17.05611 692 LEU A CA 1
ATOM 1373 C C . LEU A 1 177 ? -24.52267 86.31714 16.78911 1.000 18.20589 692 LEU A C 1
ATOM 1374 O O . LEU A 1 177 ? -24.04754 85.92917 17.86060 1.000 19.56211 692 LEU A O 1
ATOM 1379 N N . ARG A 1 178 ? -25.44598 85.63163 16.12220 1.000 18.36186 693 ARG A N 1
ATOM 1380 C CA . ARG A 1 178 ? -25.96986 84.36036 16.61242 1.000 18.00926 693 ARG A CA 1
ATOM 1381 C C . ARG A 1 178 ? -25.50347 83.24510 15.68885 1.000 20.45944 693 ARG A C 1
ATOM 1382 O O . ARG A 1 178 ? -25.89942 83.19670 14.51814 1.000 20.36723 693 ARG A O 1
ATOM 1390 N N . ILE A 1 179 ? -24.67644 82.34323 16.21545 1.000 18.98595 694 ILE A N 1
ATOM 1391 C CA . ILE A 1 179 ? -24.16514 81.22772 15.42808 1.000 18.24365 694 ILE A CA 1
ATOM 1392 C C . ILE A 1 179 ? -25.14304 80.07562 15.57754 1.000 19.14392 694 ILE A C 1
ATOM 1393 O O . ILE A 1 179 ? -25.42711 79.63781 16.69766 1.000 21.77575 694 ILE A O 1
ATOM 1398 N N . LEU A 1 180 ? -25.65586 79.58050 14.45101 1.000 20.46399 695 LEU A N 1
ATOM 1399 C CA . LEU A 1 180 ? -26.66173 78.52654 14.44690 1.000 21.41621 695 LEU A CA 1
ATOM 1400 C C . LEU A 1 180 ? -26.08650 77.13858 14.19470 1.000 20.47748 695 LEU A C 1
ATOM 1401 O O . LEU A 1 180 ? -26.62512 76.15009 14.71565 1.000 24.41947 695 LEU A O 1
ATOM 1406 N N . THR A 1 181 ? -25.04034 77.03604 13.37787 1.000 21.09624 696 THR A N 1
ATOM 1407 C CA . THR A 1 181 ? -24.35220 75.77718 13.12219 1.000 21.10971 696 THR A CA 1
ATOM 1408 C C . THR A 1 181 ? -22.87453 76.08326 12.91155 1.000 17.81593 696 THR A C 1
ATOM 1409 O O . THR A 1 181 ? -22.49039 77.23652 12.69120 1.000 18.91195 696 THR A O 1
ATOM 1413 N N . ASN A 1 182 ? -22.04318 75.03573 12.97777 1.000 19.73778 697 ASN A N 1
ATOM 1414 C CA . ASN A 1 182 ? -20.62406 75.14468 12.62604 1.000 19.47936 697 ASN A CA 1
ATOM 1415 C C . ASN A 1 182 ? -20.28452 74.16057 11.50384 1.000 20.35458 697 ASN A C 1
ATOM 1416 O O . ASN A 1 182 ? -21.15208 73.45041 10.98582 1.000 20.37693 697 ASN A O 1
ATOM 1421 N N . TRP A 1 183 ? -19.00029 74.12127 11.12999 1.000 16.90153 698 TRP A N 1
ATOM 1422 C CA . TRP A 1 183 ? -18.54300 73.26009 10.04340 1.000 18.62709 698 TRP A CA 1
ATOM 1423 C C . TRP A 1 183 ? -18.15469 71.84832 10.49591 1.000 20.04433 698 TRP A C 1
ATOM 1424 O O . TRP A 1 183 ? -17.43512 71.14240 9.77359 1.000 22.35009 698 TRP A O 1
ATOM 1435 N N . GLY A 1 184 ? -18.65809 71.40284 11.64520 1.000 19.21705 699 GLY A N 1
ATOM 1436 C CA . GLY A 1 184 ? -18.58480 70.01062 12.03345 1.000 20.45611 699 GLY A CA 1
ATOM 1437 C C . GLY A 1 184 ? -17.72688 69.71320 13.23667 1.000 21.87833 699 GLY A C 1
ATOM 1438 O O . GLY A 1 184 ? -17.71312 68.55493 13.67793 1.000 26.00890 699 GLY A O 1
ATOM 1439 N N . HIS A 1 185 ? -17.01747 70.69455 13.78561 1.000 21.63975 700 HIS A N 1
ATOM 1440 C CA . HIS A 1 185 ? -16.15309 70.39560 14.91571 1.000 22.61011 700 HIS A CA 1
ATOM 1441 C C . HIS A 1 185 ? -16.99628 69.86784 16.06980 1.000 26.09263 700 HIS A C 1
ATOM 1442 O O . HIS A 1 185 ? -17.99491 70.49847 16.44196 1.000 25.57780 700 HIS A O 1
ATOM 1449 N N . PRO A 1 186 ? -16.63152 68.72876 16.66085 1.000 27.58564 701 PRO A N 1
ATOM 1450 C CA . PRO A 1 186 ? -17.50778 68.09466 17.65182 1.000 26.42614 701 PRO A CA 1
ATOM 1451 C C . PRO A 1 186 ? -17.43571 68.69843 19.04253 1.000 31.45204 701 PRO A C 1
ATOM 1452 O O . PRO A 1 186 ? -18.23793 68.30768 19.90208 1.000 34.61723 701 PRO A O 1
ATOM 1456 N N . GLU A 1 187 ? -16.50947 69.61358 19.30760 1.000 25.14840 702 GLU A N 1
ATOM 1457 C CA . GLU A 1 187 ? -16.35373 70.15601 20.65233 1.000 26.67870 702 GLU A CA 1
ATOM 1458 C C . GLU A 1 187 ? -16.68432 71.63352 20.76454 1.000 27.09177 702 GLU A C 1
ATOM 1459 O O . GLU A 1 187 ? -17.25524 72.05341 21.77567 1.000 28.74556 702 GLU A O 1
ATOM 1465 N N . TYR A 1 188 ? -16.34095 72.44189 19.76606 1.000 21.42966 703 TYR A N 1
ATOM 1466 C CA . TYR A 1 188 ? -16.44498 73.88321 19.93562 1.000 21.78716 703 TYR A CA 1
ATOM 1467 C C . TYR A 1 188 ? -16.57120 74.55353 18.57554 1.000 20.64381 703 TYR A C 1
ATOM 1468 O O . TYR A 1 188 ? -16.38237 73.93222 17.52447 1.000 20.58404 703 TYR A O 1
ATOM 1477 N N . THR A 1 189 ? -16.88385 75.84284 18.61763 1.000 19.06536 704 THR A N 1
ATOM 1478 C CA . THR A 1 189 ? -16.84650 76.71913 17.45502 1.000 18.44401 704 THR A CA 1
ATOM 1479 C C . THR A 1 189 ? -15.92900 77.88265 17.79028 1.000 20.10246 704 THR A C 1
ATOM 1480 O O . THR A 1 189 ? -15.96013 78.38976 18.91575 1.000 19.58974 704 THR A O 1
ATOM 1484 N N . CYS A 1 190 ? -15.10753 78.29625 16.82497 1.000 18.85824 705 CYS A N 1
ATOM 1485 C CA . CYS A 1 190 ? -14.13469 79.36895 17.01612 1.000 18.70656 705 CYS A CA 1
ATOM 1486 C C . CYS A 1 190 ? -14.51847 80.55624 16.14418 1.000 17.04134 705 CYS A C 1
ATOM 1487 O O . CYS A 1 190 ? -14.73916 80.39544 14.93943 1.000 17.44194 705 CYS A O 1
ATOM 1490 N N . ILE A 1 191 ? -14.56806 81.74725 16.74205 1.000 15.88185 706 ILE A N 1
ATOM 1491 C CA . ILE A 1 191 ? -14.84241 82.99132 16.02398 1.000 17.08497 706 ILE A CA 1
ATOM 1492 C C . ILE A 1 191 ? -13.58463 83.84682 16.03963 1.000 15.48592 706 ILE A C 1
ATOM 1493 O O . ILE A 1 191 ? -13.09625 84.22111 17.11701 1.000 16.31034 706 ILE A O 1
ATOM 1498 N N . TYR A 1 192 ? -13.07643 84.19021 14.84843 1.000 14.38668 707 TYR A N 1
ATOM 1499 C CA . TYR A 1 192 ? -11.85839 84.99093 14.76129 1.000 13.56938 707 TYR A CA 1
ATOM 1500 C C . TYR A 1 192 ? -12.10728 86.50036 14.78014 1.000 14.35926 707 TYR A C 1
ATOM 1501 O O . TYR A 1 192 ? -11.51135 87.22229 15.59559 1.000 16.24881 707 TYR A O 1
ATOM 1510 N N . ARG A 1 193 ? -12.95392 87.00400 13.88452 1.000 13.55262 708 ARG A N 1
ATOM 1511 C CA . ARG A 1 193 ? -13.24864 88.43297 13.89627 1.000 13.79685 708 ARG A CA 1
ATOM 1512 C C . ARG A 1 193 ? -14.60036 88.68591 13.25301 1.000 13.38101 708 ARG A C 1
ATOM 1513 O O . ARG A 1 193 ? -14.91112 88.14197 12.18745 1.000 15.81908 708 ARG A O 1
ATOM 1521 N N . PHE A 1 194 ? -15.38619 89.53885 13.90667 1.000 13.17833 709 PHE A N 1
ATOM 1522 C CA . PHE A 1 194 ? -16.70739 89.95544 13.45492 1.000 12.40551 709 PHE A CA 1
ATOM 1523 C C . PHE A 1 194 ? -16.70735 91.47064 13.29831 1.000 14.07046 709 PHE A C 1
ATOM 1524 O O . PHE A 1 194 ? -16.25824 92.18835 14.19705 1.000 14.85196 709 PHE A O 1
ATOM 1532 N N . ARG A 1 195 ? -17.21969 91.95487 12.16145 1.000 13.06501 710 ARG A N 1
ATOM 1533 C CA . ARG A 1 195 ? -17.28329 93.38355 11.87174 1.000 12.22356 710 ARG A CA 1
ATOM 1534 C C . ARG A 1 195 ? -18.70810 93.76488 11.51207 1.000 13.87284 710 ARG A C 1
ATOM 1535 O O . ARG A 1 195 ? -19.45414 92.95979 10.95334 1.000 15.05443 710 ARG A O 1
ATOM 1543 N N . VAL A 1 196 ? -19.07405 95.01927 11.79815 1.000 13.73817 711 VAL A N 1
ATOM 1544 C CA . VAL A 1 196 ? -20.39410 95.53508 11.45948 1.000 14.31131 711 VAL A CA 1
ATOM 1545 C C . VAL A 1 196 ? -20.21561 96.84364 10.70373 1.000 14.52413 711 VAL A C 1
ATOM 1546 O O . VAL A 1 196 ? -19.48375 97.73053 11.15682 1.000 15.64759 711 VAL A O 1
ATOM 1550 N N . HIS A 1 197 ? -20.89245 96.96867 9.56197 1.000 13.88839 712 HIS A N 1
ATOM 1551 C CA . HIS A 1 197 ? -20.75421 98.11705 8.67511 1.000 14.38019 712 HIS A CA 1
ATOM 1552 C C . HIS A 1 197 ? -22.10793 98.78915 8.51853 1.000 15.26584 712 HIS A C 1
ATOM 1553 O O . HIS A 1 197 ? -23.15866 98.13527 8.61587 1.000 15.57365 712 HIS A O 1
ATOM 1560 N N . GLY A 1 198 ? -22.09695 100.09313 8.25500 1.000 14.13897 713 GLY A N 1
ATOM 1561 C CA . GLY A 1 198 ? -23.35762 100.77138 8.01759 1.000 15.85650 713 GLY A CA 1
ATOM 1562 C C . GLY A 1 198 ? -23.20669 102.27782 7.95910 1.000 17.13487 713 GLY A C 1
ATOM 1563 O O . GLY A 1 198 ? -22.10573 102.80815 7.80186 1.000 17.65050 713 GLY A O 1
ATOM 1564 N N . GLU A 1 199 ? -24.34531 102.94906 8.08742 1.000 17.99383 714 GLU A N 1
ATOM 1565 C CA . GLU A 1 199 ? -24.45063 104.38527 7.86569 1.000 18.21434 714 GLU A CA 1
ATOM 1566 C C . GLU A 1 199 ? -24.63684 105.09231 9.20224 1.000 20.69358 714 GLU A C 1
ATOM 1567 O O . GLU A 1 199 ? -25.68051 104.91205 9.85494 1.000 21.27191 714 GLU A O 1
ATOM 1573 N N . PRO A 1 200 ? -23.68373 105.90044 9.64309 1.000 19.66312 715 PRO A N 1
ATOM 1574 C CA . PRO A 1 200 ? -23.83020 106.63462 10.90319 1.000 21.53070 715 PRO A CA 1
ATOM 1575 C C . PRO A 1 200 ? -24.63795 107.90867 10.68557 1.000 24.17379 715 PRO A C 1
ATOM 1576 O O . PRO A 1 200 ? -25.03529 108.25677 9.57214 1.000 24.35142 715 PRO A O 1
ATOM 1580 N N . ALA A 1 201 ? -24.87677 108.61564 11.78377 1.000 24.74124 716 ALA A N 1
ATOM 1581 C CA . ALA A 1 201 ? -25.46785 109.93738 11.69871 1.000 25.54614 716 ALA A CA 1
ATOM 1582 C C . ALA A 1 201 ? -24.50485 110.89112 10.99888 1.000 25.92613 716 ALA A C 1
ATOM 1583 O O . ALA A 1 201 ? -23.28873 110.68889 10.99621 1.000 29.03109 716 ALA A O 1
ATOM 1585 N N . HIS A 1 202 ? -25.05514 111.92175 10.37631 1.000 29.10082 717 HIS A N 1
ATOM 1586 C CA . HIS A 1 202 ? -24.20177 112.95478 9.79511 1.000 38.04050 717 HIS A CA 1
ATOM 1587 C C . HIS A 1 202 ? -24.80074 114.33766 9.97104 1.000 40.87617 717 HIS A C 1
ATOM 1588 O O . HIS A 1 202 ? -25.89082 114.49058 10.53253 1.000 39.54857 717 HIS A O 1
ATOM 1596 N N . PRO B 2 18 ? 14.83412 95.18908 39.88705 1.000 69.66151 388 PRO B N 1
ATOM 1597 C CA . PRO B 2 18 ? 14.97334 93.76465 40.20234 1.000 72.21515 388 PRO B CA 1
ATOM 1598 C C . PRO B 2 18 ? 15.23873 92.90411 38.97218 1.000 79.97607 388 PRO B C 1
ATOM 1599 O O . PRO B 2 18 ? 15.46943 93.43140 37.88309 1.000 78.89617 388 PRO B O 1
ATOM 1603 N N . ARG B 2 19 ? 15.20245 91.58642 39.16582 1.000 79.59830 389 ARG B N 1
ATOM 1604 C CA . ARG B 2 19 ? 15.47226 90.64695 38.08587 1.000 80.00227 389 ARG B CA 1
ATOM 1605 C C . ARG B 2 19 ? 14.46066 90.81923 36.95890 1.000 72.92429 389 ARG B C 1
ATOM 1606 O O . ARG B 2 19 ? 13.27644 91.07215 37.19661 1.000 70.57574 389 ARG B O 1
ATOM 1614 N N . THR B 2 20 ? 14.93965 90.68750 35.72051 1.000 72.25874 390 THR B N 1
ATOM 1615 C CA . THR B 2 20 ? 14.09034 90.80291 34.54180 1.000 73.06980 390 THR B CA 1
ATOM 1616 C C . THR B 2 20 ? 13.03550 89.70569 34.55595 1.000 66.56723 390 THR B C 1
ATOM 1617 O O . THR B 2 20 ? 13.36975 88.52231 34.42084 1.000 56.86330 390 THR B O 1
ATOM 1621 N N . PRO B 2 21 ? 11.76179 90.04617 34.71191 1.000 60.56961 391 PRO B N 1
ATOM 1622 C CA . PRO B 2 21 ? 10.72901 89.01141 34.72636 1.000 55.50233 391 PRO B CA 1
ATOM 1623 C C . PRO B 2 21 ? 10.37371 88.57959 33.31472 1.000 57.65142 391 PRO B C 1
ATOM 1624 O O . PRO B 2 21 ? 10.50189 89.33657 32.34944 1.000 60.60429 391 PRO B O 1
ATOM 1628 N N . TYR B 2 22 ? 9.94259 87.32709 33.20496 1.000 52.97614 392 TYR B N 1
ATOM 1629 C CA . TYR B 2 22 ? 9.52236 86.75618 31.93043 1.000 51.27935 392 TYR B CA 1
ATOM 1630 C C . TYR B 2 22 ? 8.30553 85.88644 32.19774 1.000 50.90113 392 TYR B C 1
ATOM 1631 O O . TYR B 2 22 ? 8.38633 84.94412 32.99030 1.000 51.61580 392 TYR B O 1
ATOM 1640 N N . LEU B 2 23 ? 7.18722 86.18679 31.53886 1.000 34.67267 393 LEU B N 1
ATOM 1641 C CA . LEU B 2 23 ? 6.01227 85.32868 31.62718 1.000 33.06460 393 LEU B CA 1
ATOM 1642 C C . LEU B 2 23 ? 6.22277 84.12613 30.71174 1.000 29.27748 393 LEU B C 1
ATOM 1643 O O . LEU B 2 23 ? 6.45068 84.29096 29.51141 1.000 34.23603 393 LEU B O 1
ATOM 1648 N N . VAL B 2 24 ? 6.17593 82.92570 31.28274 1.000 32.62195 394 VAL B N 1
ATOM 1649 C CA . VAL B 2 24 ? 6.40561 81.68698 30.54363 1.000 34.15325 394 VAL B CA 1
ATOM 1650 C C . VAL B 2 24 ? 5.05021 81.08508 30.20765 1.000 26.60205 394 VAL B C 1
ATOM 1651 O O . VAL B 2 24 ? 4.15489 81.04322 31.05608 1.000 32.32792 394 VAL B O 1
ATOM 1655 N N A LEU B 2 25 ? 4.89172 80.59713 28.97717 0.560 24.82459 395 LEU B N 1
ATOM 1656 N N B LEU B 2 25 ? 4.89021 80.65011 28.96232 0.440 26.84104 395 LEU B N 1
ATOM 1657 C CA A LEU B 2 25 ? 3.64947 79.96099 28.54939 0.560 25.59368 395 LEU B CA 1
ATOM 1658 C CA B LEU B 2 25 ? 3.70087 79.93795 28.52551 0.440 26.22624 395 LEU B CA 1
ATOM 1659 C C A LEU B 2 25 ? 3.94787 78.52758 28.13719 0.560 26.34248 395 LEU B C 1
ATOM 1660 C C B LEU B 2 25 ? 4.08736 78.49092 28.26549 0.440 26.27681 395 LEU B C 1
ATOM 1661 O O A LEU B 2 25 ? 4.74488 78.30106 27.22064 0.560 25.53226 395 LEU B O 1
ATOM 1662 O O B LEU B 2 25 ? 5.09617 78.22197 27.60652 0.440 25.84234 395 LEU B O 1
ATOM 1671 N N . SER B 2 26 ? 3.30341 77.56605 28.80552 1.000 25.32788 396 SER B N 1
ATOM 1672 C CA . SER B 2 26 ? 3.46319 76.15317 28.49717 1.000 26.47167 396 SER B CA 1
ATOM 1673 C C . SER B 2 26 ? 2.08686 75.54751 28.27851 1.000 26.33231 396 SER B C 1
ATOM 1674 O O . SER B 2 26 ? 1.13936 75.87550 28.99320 1.000 32.07265 396 SER B O 1
ATOM 1677 N N . TYR B 2 27 ? 1.97797 74.67275 27.28089 1.000 25.50857 397 TYR B N 1
ATOM 1678 C CA . TYR B 2 27 ? 0.73607 73.94945 27.02055 1.000 25.57849 397 TYR B CA 1
ATOM 1679 C C . TYR B 2 27 ? 0.80133 72.60664 27.73512 1.000 32.83618 397 TYR B C 1
ATOM 1680 O O . TYR B 2 27 ? 1.60986 71.74196 27.37885 1.000 38.56445 397 TYR B O 1
ATOM 1689 N N . VAL B 2 28 ? -0.05927 72.43023 28.73382 1.000 29.42457 398 VAL B N 1
ATOM 1690 C CA . VAL B 2 28 ? -0.00507 71.26386 29.61146 1.000 30.28663 398 VAL B CA 1
ATOM 1691 C C . VAL B 2 28 ? -1.15583 70.29341 29.39649 1.000 33.44653 398 VAL B C 1
ATOM 1692 O O . VAL B 2 28 ? -1.14664 69.20578 29.99858 1.000 36.29611 398 VAL B O 1
ATOM 1696 N N . ASN B 2 29 ? -2.13264 70.63383 28.55799 1.000 30.77693 399 ASN B N 1
ATOM 1697 C CA . ASN B 2 29 ? -3.32020 69.81229 28.34010 1.000 33.44153 399 ASN B CA 1
ATOM 1698 C C . ASN B 2 29 ? -3.73595 69.84662 26.87249 1.000 29.68004 399 ASN B C 1
ATOM 1699 O O . ASN B 2 29 ? -4.91958 69.98281 26.54314 1.000 34.22274 399 ASN B O 1
ATOM 1704 N N . GLY B 2 30 ? -2.76641 69.73328 25.97019 1.000 27.34548 400 GLY B N 1
ATOM 1705 C CA . GLY B 2 30 ? -3.08079 69.64947 24.55424 1.000 24.72901 400 GLY B CA 1
ATOM 1706 C C . GLY B 2 30 ? -3.37567 70.99171 23.90627 1.000 24.64070 400 GLY B C 1
ATOM 1707 O O . GLY B 2 30 ? -3.03077 72.06795 24.40589 1.000 24.94707 400 GLY B O 1
ATOM 1708 N N . LEU B 2 31 ? -4.04327 70.90501 22.76267 1.000 22.31526 401 LEU B N 1
ATOM 1709 C CA . LEU B 2 31 ? -4.20652 72.05950 21.89173 1.000 20.50255 401 LEU B CA 1
ATOM 1710 C C . LEU B 2 31 ? -5.20628 73.06058 22.46951 1.000 20.47877 401 LEU B C 1
ATOM 1711 O O . LEU B 2 31 ? -6.21787 72.67758 23.06822 1.000 24.31610 401 LEU B O 1
ATOM 1716 N N . PRO B 2 32 ? -4.96949 74.34942 22.26308 1.000 18.67916 402 PRO B N 1
ATOM 1717 C CA . PRO B 2 32 ? -6.01125 75.33620 22.50821 1.000 19.12808 402 PRO B CA 1
ATOM 1718 C C . PRO B 2 32 ? -7.00777 75.29461 21.36656 1.000 19.18149 402 PRO B C 1
ATOM 1719 O O . PRO B 2 32 ? -6.71715 74.69671 20.32005 1.000 20.12579 402 PRO B O 1
ATOM 1723 N N . PRO B 2 33 ? -8.17526 75.92167 21.50721 1.000 18.79962 403 PRO B N 1
ATOM 1724 C CA . PRO B 2 33 ? -9.12028 75.95549 20.38099 1.000 18.63311 403 PRO B CA 1
ATOM 1725 C C . PRO B 2 33 ? -8.55298 76.75598 19.21658 1.000 17.59487 403 PRO B C 1
ATOM 1726 O O . PRO B 2 33 ? -7.95712 77.82304 19.39891 1.000 19.86461 403 PRO B O 1
ATOM 1730 N N . VAL B 2 34 ? -8.72321 76.21773 18.00834 1.000 17.18003 404 VAL B N 1
ATOM 1731 C CA . VAL B 2 34 ? -8.21197 76.85908 16.79476 1.000 16.82519 404 VAL B CA 1
ATOM 1732 C C . VAL B 2 34 ? -9.28176 76.75593 15.72066 1.000 19.63608 404 VAL B C 1
ATOM 1733 O O . VAL B 2 34 ? -9.44208 77.64531 14.86355 1.000 18.19849 404 VAL B O 1
#